Protein AF-A0A7S1QSG3-F1 (afdb_monomer_lite)

Sequence (191 aa):
RDFEYIRVAAPGEMEQRAACGDWLTLFRNAAPYIASFRGGAVVVHLPSFLLEESWRESFKGVMEDVAFCSLLGLRIVLVASVEVRLWRRLREAWGEPRAFRGGTARVGNRLPGMVIDERALEVAKQEAGLARVEVEGALSAGFEKRSMSGSGGRAASAGIFSLRGAVSVVSSTNFFTAAPLGVREGVDYGY

pLDDT: mean 70.31, std 20.18, range [31.81, 92.12]

Structure (mmCIF, N/CA/C/O backbone):
data_AF-A0A7S1QSG3-F1
#
_entry.id   AF-A0A7S1QSG3-F1
#
loop_
_atom_site.group_PDB
_atom_site.id
_atom_site.type_symbol
_atom_site.label_atom_id
_atom_site.label_alt_id
_atom_site.label_comp_id
_atom_site.label_asym_id
_atom_site.label_entity_id
_atom_site.label_seq_id
_atom_site.pdbx_PDB_ins_code
_atom_site.Cartn_x
_atom_site.Cartn_y
_atom_site.Cartn_z
_atom_site.occupancy
_atom_site.B_iso_or_equiv
_atom_site.auth_seq_id
_atom_site.auth_comp_id
_atom_site.auth_asym_id
_atom_site.auth_atom_id
_atom_site.pdbx_PDB_model_num
ATOM 1 N N . ARG A 1 1 ? 41.018 -15.677 19.183 1.00 41.81 1 ARG A N 1
ATOM 2 C CA . ARG A 1 1 ? 40.185 -15.872 17.965 1.00 41.81 1 ARG A CA 1
ATOM 3 C C . ARG A 1 1 ? 39.825 -14.468 17.555 1.00 41.81 1 ARG A C 1
ATOM 5 O O . ARG A 1 1 ? 38.917 -13.884 18.132 1.00 41.81 1 ARG A O 1
ATOM 12 N N . ASP A 1 2 ? 40.699 -13.912 16.736 1.00 31.81 2 ASP A N 1
ATOM 13 C CA . ASP A 1 2 ? 41.017 -12.495 16.758 1.00 31.81 2 ASP A CA 1
ATOM 14 C C . ASP A 1 2 ? 40.210 -11.766 15.692 1.00 31.81 2 ASP A C 1
ATOM 16 O O . ASP A 1 2 ? 39.989 -12.279 14.598 1.00 31.81 2 ASP A O 1
ATOM 20 N N . PHE A 1 3 ? 39.717 -10.593 16.072 1.00 40.50 3 PHE A N 1
ATOM 21 C CA . PHE A 1 3 ? 38.941 -9.704 15.227 1.00 40.50 3 PHE A CA 1
ATOM 22 C C . PHE A 1 3 ? 39.836 -9.167 14.108 1.00 40.50 3 PHE A C 1
ATOM 24 O O . PHE A 1 3 ? 40.767 -8.399 14.355 1.00 40.50 3 PHE A O 1
ATOM 31 N N . GLU A 1 4 ? 39.556 -9.585 12.878 1.00 36.91 4 GLU A N 1
ATOM 32 C CA . GLU A 1 4 ? 40.236 -9.089 11.690 1.00 36.91 4 GLU A CA 1
ATOM 33 C C . GLU A 1 4 ? 39.686 -7.692 11.365 1.00 36.91 4 GLU A C 1
ATOM 35 O O . GLU A 1 4 ? 38.541 -7.517 10.947 1.00 36.91 4 GLU A O 1
ATOM 40 N N . TYR A 1 5 ? 40.487 -6.672 11.668 1.00 39.72 5 TYR A N 1
ATOM 41 C CA . TYR A 1 5 ? 40.184 -5.274 11.381 1.00 39.72 5 TYR A CA 1
ATOM 42 C C . TYR A 1 5 ? 39.987 -5.069 9.873 1.00 39.72 5 TYR A C 1
ATOM 44 O O . TYR A 1 5 ? 40.890 -5.351 9.084 1.00 39.72 5 TYR A O 1
ATOM 52 N N . ILE A 1 6 ? 38.854 -4.479 9.481 1.00 47.25 6 ILE A N 1
ATOM 53 C CA . ILE A 1 6 ? 38.685 -3.890 8.149 1.00 47.25 6 ILE A CA 1
ATOM 54 C C . ILE A 1 6 ? 39.710 -2.759 8.036 1.00 47.25 6 ILE A C 1
ATOM 56 O O . ILE A 1 6 ? 39.566 -1.705 8.660 1.00 47.25 6 ILE A O 1
ATOM 60 N N . ARG A 1 7 ? 40.779 -2.983 7.267 1.00 37.75 7 ARG A N 1
ATOM 61 C CA . ARG A 1 7 ? 41.720 -1.921 6.919 1.00 37.75 7 ARG A CA 1
ATOM 62 C C . ARG A 1 7 ? 41.024 -0.969 5.958 1.00 37.75 7 ARG A C 1
ATOM 64 O O . ARG A 1 7 ? 40.750 -1.321 4.817 1.00 37.75 7 ARG A O 1
ATOM 71 N N . VAL A 1 8 ? 40.753 0.246 6.421 1.00 44.66 8 VAL A N 1
ATOM 72 C CA . VAL A 1 8 ? 40.407 1.354 5.531 1.00 44.66 8 VAL A CA 1
ATOM 73 C C . VAL A 1 8 ? 41.687 1.746 4.794 1.00 44.66 8 VAL A C 1
ATOM 75 O O . VAL A 1 8 ? 42.656 2.173 5.423 1.00 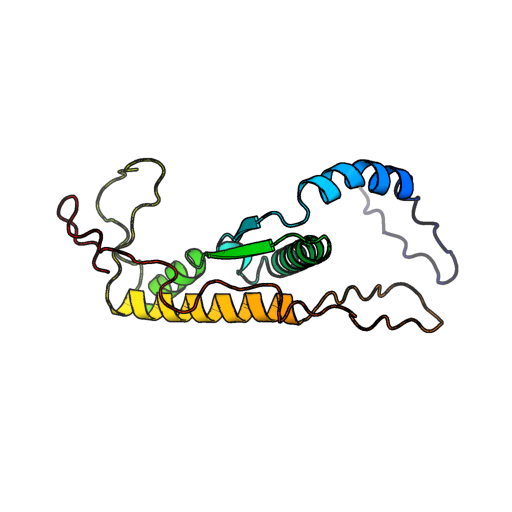44.66 8 VAL A O 1
ATOM 78 N N . ALA A 1 9 ? 41.708 1.522 3.480 1.00 41.88 9 ALA A N 1
ATOM 79 C CA . ALA A 1 9 ? 42.838 1.838 2.616 1.00 41.88 9 ALA A CA 1
ATOM 80 C C . ALA A 1 9 ? 43.179 3.338 2.659 1.00 41.88 9 ALA A C 1
ATOM 82 O O . ALA A 1 9 ? 42.302 4.197 2.799 1.00 41.88 9 ALA A O 1
ATOM 83 N N . ALA A 1 10 ? 44.472 3.649 2.545 1.00 40.91 10 ALA A N 1
ATOM 84 C CA . ALA A 1 10 ? 44.965 5.018 2.475 1.00 40.91 10 ALA A CA 1
ATOM 85 C C . ALA A 1 10 ? 44.408 5.738 1.226 1.00 40.91 10 ALA A C 1
ATOM 87 O O . ALA A 1 10 ? 44.195 5.106 0.186 1.00 40.91 10 ALA A O 1
ATOM 88 N N . PRO A 1 11 ? 44.175 7.063 1.292 1.00 38.94 11 PRO A N 1
ATOM 89 C CA . PRO A 1 11 ? 43.591 7.816 0.189 1.00 38.94 11 PRO A CA 1
ATOM 90 C C . PRO A 1 11 ? 44.586 7.880 -0.979 1.00 38.94 11 PRO A C 1
ATOM 92 O O . PRO A 1 11 ? 45.529 8.666 -0.965 1.00 38.94 11 PRO A O 1
ATOM 95 N N . GLY A 1 12 ? 44.387 7.019 -1.978 1.00 47.78 12 GLY A N 1
ATOM 96 C CA . GLY A 1 12 ? 45.252 6.912 -3.157 1.00 47.78 12 GLY A CA 1
ATOM 97 C C . GLY A 1 12 ? 45.206 5.548 -3.848 1.00 47.78 12 GLY A C 1
ATOM 98 O O . GLY A 1 12 ? 45.483 5.468 -5.042 1.00 47.78 12 GLY A O 1
ATOM 99 N N . GLU A 1 13 ? 44.795 4.491 -3.148 1.00 41.62 13 GLU A N 1
ATOM 100 C CA . GLU A 1 13 ? 44.606 3.169 -3.750 1.00 41.62 13 GLU A CA 1
ATOM 101 C C . GLU A 1 13 ? 43.169 3.043 -4.272 1.00 41.62 13 GLU A C 1
ATOM 103 O O . GLU A 1 13 ? 42.220 2.825 -3.519 1.00 41.62 13 GLU A O 1
ATOM 108 N N . MET A 1 14 ? 42.988 3.233 -5.584 1.00 41.75 14 MET A N 1
ATOM 109 C CA . MET A 1 14 ? 41.735 2.886 -6.255 1.00 41.75 14 MET A CA 1
ATOM 110 C C . MET A 1 14 ? 41.622 1.366 -6.336 1.00 41.75 14 MET A C 1
ATOM 112 O O . MET A 1 14 ? 42.038 0.748 -7.314 1.00 41.75 14 MET A O 1
ATOM 116 N N . GLU A 1 15 ? 41.048 0.768 -5.297 1.00 40.81 15 GLU A N 1
ATOM 117 C CA . GLU A 1 15 ? 40.561 -0.602 -5.348 1.00 40.81 15 GLU A CA 1
ATOM 118 C C . GLU A 1 15 ? 39.502 -0.675 -6.457 1.00 40.81 15 GLU A C 1
ATOM 120 O O . GLU A 1 15 ? 38.388 -0.153 -6.336 1.00 40.81 15 GLU A O 1
ATOM 125 N N . GLN A 1 16 ? 39.891 -1.250 -7.597 1.00 44.72 16 GLN A N 1
ATOM 126 C CA . GLN A 1 16 ? 38.979 -1.592 -8.678 1.00 44.72 16 GLN A CA 1
ATOM 127 C C . GLN A 1 16 ? 37.928 -2.533 -8.095 1.00 44.72 16 GLN A C 1
ATOM 129 O O . GLN A 1 16 ? 38.158 -3.733 -7.960 1.00 44.72 16 GLN A O 1
ATOM 134 N N . ARG A 1 17 ? 36.770 -1.977 -7.723 1.00 47.41 17 ARG A N 1
ATOM 135 C CA . ARG A 1 17 ? 35.585 -2.761 -7.375 1.00 47.41 17 ARG A CA 1
ATOM 136 C C . ARG A 1 17 ? 35.373 -3.758 -8.508 1.00 47.41 17 ARG A C 1
ATOM 138 O O . ARG A 1 17 ? 35.198 -3.335 -9.652 1.00 47.41 17 ARG A O 1
ATOM 145 N N . ALA A 1 18 ? 35.455 -5.051 -8.189 1.00 46.19 18 ALA A N 1
ATOM 146 C CA . ALA A 1 18 ? 35.292 -6.131 -9.151 1.00 46.19 18 ALA A CA 1
ATOM 147 C C . ALA A 1 18 ? 34.078 -5.838 -10.039 1.00 46.19 18 ALA A C 1
ATOM 149 O O . ALA A 1 18 ? 32.994 -5.534 -9.532 1.00 46.19 18 ALA A O 1
ATOM 150 N N . ALA A 1 19 ? 34.292 -5.854 -11.355 1.00 51.09 19 ALA A N 1
ATO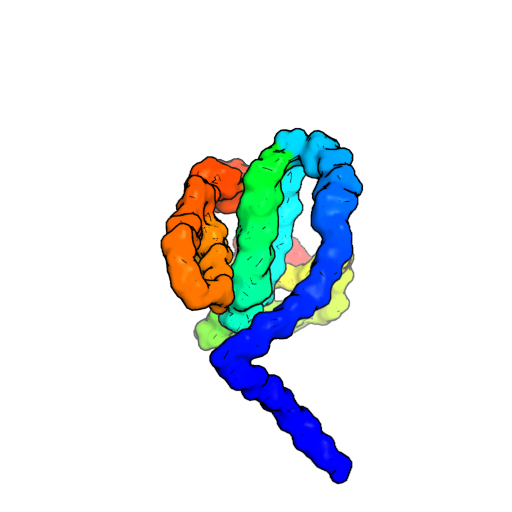M 151 C CA . ALA A 1 19 ? 33.257 -5.543 -12.320 1.00 51.09 19 ALA A CA 1
ATOM 152 C C . ALA A 1 19 ? 32.043 -6.439 -12.049 1.00 51.09 19 ALA A C 1
ATOM 154 O O . ALA A 1 19 ? 32.117 -7.663 -12.166 1.00 51.09 19 ALA A O 1
ATOM 155 N N . CYS A 1 20 ? 30.923 -5.813 -11.681 1.00 52.25 20 CYS A N 1
ATOM 156 C CA . CYS A 1 20 ? 29.603 -6.390 -11.893 1.00 52.25 20 CYS A CA 1
ATOM 157 C C . CYS A 1 20 ? 29.614 -6.959 -13.322 1.00 52.25 20 CYS A C 1
ATOM 159 O O . CYS A 1 20 ? 30.042 -6.242 -14.230 1.00 52.25 20 CYS A O 1
ATOM 161 N N . GLY A 1 21 ? 29.284 -8.245 -13.506 1.00 64.06 21 GLY A N 1
ATOM 162 C CA . GLY A 1 21 ? 29.388 -8.920 -14.808 1.00 64.06 21 GLY A CA 1
ATOM 163 C C . GLY A 1 21 ? 28.761 -8.102 -15.946 1.00 64.06 21 GLY A C 1
ATOM 164 O O . GLY A 1 21 ? 27.946 -7.226 -15.681 1.00 64.06 21 GLY A O 1
ATOM 165 N N . ASP A 1 22 ? 29.149 -8.368 -17.198 1.00 84.19 22 ASP A N 1
ATOM 166 C CA . ASP A 1 22 ? 28.843 -7.521 -18.365 1.00 84.19 22 ASP A CA 1
ATOM 167 C C . ASP A 1 22 ? 27.411 -6.934 -18.361 1.00 84.19 22 ASP A C 1
ATOM 169 O O . ASP A 1 22 ? 26.433 -7.592 -18.732 1.00 84.19 22 ASP A O 1
ATOM 173 N N . TRP A 1 23 ? 27.291 -5.673 -17.925 1.00 82.88 23 TRP A N 1
ATOM 174 C CA . TRP A 1 23 ? 26.014 -4.968 -17.775 1.00 82.88 23 TRP A CA 1
ATOM 175 C C . TRP A 1 23 ? 25.259 -4.887 -19.105 1.00 82.88 23 TRP A C 1
ATOM 177 O O . TRP A 1 23 ? 24.029 -4.921 -19.116 1.00 82.88 23 TRP A O 1
ATOM 187 N N . LEU A 1 24 ? 25.982 -4.849 -20.232 1.00 86.00 24 LEU A N 1
ATOM 188 C CA . LEU A 1 24 ? 25.381 -4.874 -21.563 1.00 86.00 24 LEU A CA 1
ATOM 189 C C . LEU A 1 24 ? 24.634 -6.186 -21.794 1.00 86.00 24 LEU A C 1
ATOM 191 O O . LEU A 1 24 ? 23.503 -6.167 -22.275 1.00 86.00 24 LEU A O 1
ATOM 195 N N . THR A 1 25 ? 25.229 -7.317 -21.420 1.00 87.31 25 THR A N 1
ATOM 196 C CA . THR A 1 25 ? 24.572 -8.625 -21.496 1.00 87.31 25 THR A CA 1
ATOM 197 C C . THR A 1 25 ? 23.339 -8.675 -20.589 1.00 87.31 25 THR A C 1
ATOM 199 O O . THR A 1 25 ? 22.270 -9.083 -21.044 1.00 87.31 25 THR A O 1
ATOM 202 N N . LEU A 1 26 ? 23.428 -8.186 -19.347 1.00 86.38 26 LEU A N 1
ATOM 203 C CA . LEU A 1 26 ? 22.278 -8.124 -18.432 1.00 86.38 26 LEU A CA 1
ATOM 204 C C . LEU A 1 26 ? 21.143 -7.255 -18.996 1.00 86.38 26 LEU A C 1
ATOM 206 O O . LEU A 1 26 ? 19.985 -7.674 -19.005 1.00 86.38 26 LEU A O 1
ATOM 210 N N . PHE A 1 27 ? 21.469 -6.073 -19.521 1.00 86.19 27 PHE A N 1
ATOM 211 C CA . PHE A 1 27 ? 20.490 -5.156 -20.099 1.00 86.19 27 PHE A CA 1
ATOM 212 C C . PHE A 1 27 ? 19.830 -5.736 -21.358 1.00 86.19 27 PHE A C 1
ATOM 214 O O . PHE A 1 27 ? 18.610 -5.670 -21.505 1.00 86.19 27 PHE A O 1
ATOM 221 N N . ARG A 1 28 ? 20.608 -6.374 -22.244 1.00 88.94 28 ARG A N 1
ATOM 222 C CA . ARG A 1 28 ? 20.081 -7.056 -23.440 1.00 88.94 28 ARG A CA 1
ATOM 223 C C . ARG A 1 28 ? 19.158 -8.216 -23.076 1.00 88.94 28 ARG A C 1
ATOM 225 O O . ARG A 1 28 ? 18.129 -8.382 -23.725 1.00 88.94 28 ARG A O 1
ATOM 232 N N . ASN A 1 29 ? 19.480 -8.966 -22.024 1.00 90.31 29 ASN A N 1
ATOM 233 C CA . ASN A 1 29 ? 18.635 -10.055 -21.531 1.00 90.31 29 ASN A CA 1
ATOM 234 C C . ASN A 1 29 ? 17.329 -9.546 -20.893 1.00 90.31 29 ASN A C 1
ATOM 236 O O . ASN A 1 29 ? 16.307 -10.225 -20.969 1.00 90.31 29 ASN A O 1
ATOM 240 N N . ALA A 1 30 ? 17.335 -8.346 -20.301 1.00 88.00 30 ALA A N 1
ATOM 241 C CA . ALA A 1 30 ? 16.146 -7.711 -19.728 1.00 88.00 30 ALA A CA 1
ATOM 242 C C . ALA A 1 30 ? 15.263 -6.996 -20.772 1.00 88.00 30 ALA A C 1
ATOM 244 O O . ALA A 1 30 ? 14.055 -6.862 -20.569 1.00 88.00 30 ALA A O 1
ATOM 245 N N . ALA A 1 31 ? 15.833 -6.567 -21.903 1.00 89.00 31 ALA A N 1
ATOM 246 C CA . ALA A 1 31 ? 15.130 -5.865 -22.979 1.00 89.00 31 ALA A CA 1
ATOM 247 C C . ALA A 1 31 ? 13.804 -6.513 -23.444 1.00 89.00 31 ALA A C 1
ATOM 249 O O . ALA A 1 31 ? 12.822 -5.774 -23.560 1.00 89.00 31 ALA A O 1
ATOM 250 N N . PRO A 1 32 ? 13.702 -7.842 -23.682 1.00 91.12 32 PRO A N 1
ATOM 251 C CA . PRO A 1 32 ? 12.432 -8.455 -24.081 1.00 91.12 32 PRO A CA 1
ATOM 252 C C . PRO A 1 32 ? 11.337 -8.303 -23.017 1.00 91.12 32 PRO A C 1
ATOM 254 O O . PRO A 1 32 ? 10.186 -8.053 -23.369 1.00 91.12 32 PRO A O 1
ATOM 257 N N . TYR A 1 33 ? 11.689 -8.372 -21.729 1.00 87.94 33 TYR A N 1
ATOM 258 C CA . TYR A 1 33 ? 10.741 -8.172 -20.629 1.00 87.94 33 TYR A CA 1
ATOM 259 C C . TYR A 1 33 ? 10.287 -6.712 -20.523 1.00 87.94 33 TYR A C 1
ATOM 261 O O . TYR A 1 33 ? 9.106 -6.433 -20.335 1.00 87.94 33 TYR A O 1
ATOM 269 N N . ILE A 1 34 ? 11.202 -5.756 -20.698 1.00 86.31 34 ILE A N 1
ATOM 270 C CA . ILE A 1 34 ? 10.847 -4.328 -20.717 1.00 86.31 34 ILE A CA 1
ATOM 271 C C . ILE A 1 34 ? 9.876 -4.047 -21.870 1.00 86.31 34 ILE A C 1
ATOM 273 O O . ILE A 1 34 ? 8.869 -3.363 -21.687 1.00 86.31 34 ILE A O 1
ATOM 277 N N . ALA A 1 35 ? 10.148 -4.606 -23.051 1.00 87.50 35 ALA A N 1
ATOM 278 C CA . ALA A 1 35 ? 9.295 -4.441 -24.220 1.00 87.50 35 ALA A CA 1
ATOM 279 C C . ALA A 1 35 ? 7.907 -5.077 -24.031 1.00 87.50 35 ALA A C 1
ATOM 281 O O . ALA A 1 35 ? 6.917 -4.468 -24.432 1.00 87.50 35 ALA A O 1
ATOM 282 N N . SER A 1 36 ? 7.813 -6.255 -23.400 1.00 89.19 36 SER A N 1
ATOM 283 C CA . SER A 1 36 ? 6.539 -6.968 -23.230 1.00 89.19 36 SER A CA 1
ATOM 284 C C . SER A 1 36 ? 5.573 -6.283 -22.267 1.00 89.19 36 SER A C 1
ATOM 286 O O . SER A 1 36 ? 4.362 -6.398 -22.435 1.00 89.19 36 SER A O 1
ATOM 288 N N . PHE A 1 37 ? 6.090 -5.588 -21.252 1.00 83.75 37 PHE A N 1
ATOM 289 C CA . PHE A 1 37 ? 5.260 -4.940 -20.235 1.00 83.75 37 PHE A CA 1
ATOM 290 C C . PHE A 1 37 ? 5.097 -3.428 -20.435 1.00 83.75 37 PHE A C 1
ATOM 292 O O . PHE A 1 37 ? 4.342 -2.789 -19.700 1.00 83.75 37 PHE A O 1
ATOM 299 N N . ARG A 1 38 ? 5.751 -2.832 -21.437 1.00 87.12 38 ARG A N 1
ATOM 300 C CA . ARG A 1 38 ? 5.600 -1.407 -21.745 1.00 87.12 38 ARG A CA 1
ATOM 301 C C . ARG A 1 38 ? 4.141 -1.073 -22.077 1.00 87.12 38 ARG A C 1
ATOM 303 O O . ARG A 1 38 ? 3.517 -1.712 -22.914 1.00 87.12 38 ARG A O 1
ATOM 310 N N . GLY A 1 39 ? 3.596 -0.054 -21.417 1.00 84.88 39 GLY A N 1
ATOM 311 C CA . GLY A 1 39 ? 2.186 0.337 -21.516 1.00 84.88 39 GLY A CA 1
ATOM 312 C C . GLY A 1 39 ? 1.225 -0.541 -20.705 1.00 84.88 39 GLY A C 1
ATOM 313 O O . GLY A 1 39 ? 0.051 -0.185 -20.578 1.00 84.88 39 GLY A O 1
ATOM 314 N N . GLY A 1 40 ? 1.708 -1.644 -20.123 1.00 87.94 40 GLY A N 1
ATOM 315 C CA . GLY A 1 40 ? 0.943 -2.524 -19.248 1.00 87.94 40 GLY A CA 1
ATOM 316 C C . GLY A 1 40 ? 0.589 -1.856 -17.920 1.00 87.94 40 GLY A C 1
ATOM 317 O O . GLY A 1 40 ? 1.332 -1.011 -17.413 1.00 87.94 40 GLY A O 1
ATOM 318 N N . ALA A 1 41 ? -0.561 -2.236 -17.360 1.00 87.75 41 ALA A N 1
ATOM 319 C CA . ALA A 1 41 ? -1.000 -1.791 -16.043 1.00 87.75 41 ALA A CA 1
ATOM 320 C C . ALA A 1 41 ? -0.609 -2.813 -14.969 1.00 87.75 41 ALA A C 1
ATOM 322 O O . ALA A 1 41 ? -0.908 -3.998 -15.108 1.00 87.75 41 ALA A O 1
ATOM 323 N N . VAL A 1 42 ? 0.033 -2.353 -13.895 1.00 88.50 42 VAL A N 1
ATOM 324 C CA . VAL A 1 42 ? 0.457 -3.188 -12.765 1.00 88.50 42 VAL A CA 1
ATOM 325 C C . VAL A 1 42 ? -0.102 -2.608 -11.474 1.00 88.50 42 VAL A C 1
ATOM 327 O O . VAL A 1 42 ? 0.058 -1.420 -11.196 1.00 88.50 42 VAL A O 1
ATOM 330 N N . VAL A 1 43 ? -0.747 -3.458 -10.679 1.00 89.69 43 VAL A N 1
ATOM 331 C CA . VAL A 1 43 ? -1.222 -3.112 -9.337 1.00 89.69 43 VAL A CA 1
ATOM 332 C C . VAL A 1 43 ? -0.210 -3.630 -8.325 1.00 89.69 43 VAL A C 1
ATOM 334 O O . VAL A 1 43 ? 0.064 -4.828 -8.279 1.00 89.69 43 VAL A O 1
ATOM 337 N N . VAL A 1 44 ? 0.346 -2.732 -7.517 1.00 89.62 44 VAL A N 1
ATOM 338 C CA . VAL A 1 44 ? 1.338 -3.055 -6.489 1.00 89.62 44 VAL A CA 1
ATOM 339 C C . VAL A 1 44 ? 0.731 -2.786 -5.121 1.00 89.62 44 VAL A C 1
ATOM 341 O O . VAL A 1 44 ? 0.376 -1.654 -4.792 1.00 89.62 44 VAL A O 1
ATOM 344 N N . HIS A 1 45 ? 0.620 -3.839 -4.316 1.00 90.44 45 HIS A N 1
ATOM 345 C CA . HIS A 1 45 ? 0.192 -3.736 -2.929 1.00 90.44 45 HIS A CA 1
ATOM 346 C C . HIS A 1 45 ? 1.402 -3.492 -2.022 1.00 90.44 45 HIS A C 1
ATOM 348 O O . HIS A 1 45 ? 2.314 -4.317 -1.962 1.00 90.44 45 HIS A O 1
ATOM 354 N N . LEU A 1 46 ? 1.389 -2.372 -1.302 1.00 90.62 46 LEU A N 1
ATOM 355 C CA . LEU A 1 46 ? 2.377 -2.037 -0.287 1.00 90.62 46 LEU A CA 1
ATOM 356 C C . LEU A 1 46 ? 1.870 -2.538 1.068 1.00 90.62 46 LEU A C 1
ATOM 358 O O . LEU A 1 46 ? 0.877 -2.012 1.585 1.00 90.62 46 LEU A O 1
ATOM 362 N N . PRO A 1 47 ? 2.515 -3.555 1.658 1.00 90.50 47 PRO A N 1
ATOM 363 C CA . PRO A 1 47 ? 2.121 -4.033 2.968 1.00 90.50 47 PRO A CA 1
ATOM 364 C C . PRO A 1 47 ? 2.373 -2.969 4.041 1.00 90.50 47 PRO A C 1
ATOM 366 O O . PRO A 1 47 ? 3.346 -2.218 3.985 1.00 90.50 47 PRO A O 1
ATOM 369 N N . SER A 1 48 ? 1.514 -2.938 5.060 1.00 87.75 48 SER A N 1
ATOM 370 C CA . SER A 1 48 ? 1.497 -1.852 6.047 1.00 87.75 48 SER A CA 1
ATOM 371 C C . SER A 1 48 ? 2.759 -1.733 6.891 1.00 87.75 48 SER A C 1
ATOM 373 O O . SER A 1 48 ? 3.071 -0.646 7.362 1.00 87.75 48 SER A O 1
ATOM 375 N N . PHE A 1 49 ? 3.496 -2.829 7.085 1.00 91.31 49 PHE A N 1
ATOM 376 C CA . PHE A 1 49 ? 4.740 -2.802 7.855 1.00 91.31 49 PHE A CA 1
ATOM 377 C C . PHE A 1 49 ? 5.856 -2.019 7.154 1.00 91.31 49 PHE A C 1
ATOM 379 O O . PHE A 1 49 ? 6.742 -1.524 7.839 1.00 91.31 49 PHE A O 1
ATOM 386 N N . LEU A 1 50 ? 5.822 -1.877 5.820 1.00 91.75 50 LEU A N 1
ATOM 387 C CA . LEU A 1 50 ? 6.828 -1.087 5.099 1.00 91.75 50 LEU A CA 1
ATOM 388 C C . LEU A 1 50 ? 6.756 0.393 5.460 1.00 91.75 50 LEU A C 1
ATOM 390 O O . LEU A 1 50 ? 7.753 1.091 5.342 1.00 91.75 50 LEU A O 1
ATOM 394 N N . LEU A 1 51 ? 5.594 0.867 5.905 1.00 90.19 51 LEU A N 1
ATOM 395 C CA . LEU A 1 51 ? 5.448 2.242 6.352 1.00 90.19 51 LEU A CA 1
ATOM 396 C C . LEU A 1 51 ? 6.069 2.449 7.742 1.00 90.19 51 LEU A C 1
ATOM 398 O O . LEU A 1 51 ? 6.278 3.580 8.145 1.00 90.19 51 LEU A O 1
ATOM 402 N N . GLU A 1 52 ? 6.378 1.414 8.520 1.00 92.06 52 GLU A N 1
ATOM 403 C CA . GLU A 1 52 ? 6.992 1.615 9.838 1.00 92.06 52 GLU A CA 1
ATOM 404 C C . GLU A 1 52 ? 8.411 2.201 9.723 1.00 92.06 52 GLU A C 1
ATOM 406 O O . GLU A 1 52 ? 9.156 1.894 8.794 1.00 92.06 52 GLU A O 1
ATOM 411 N N . GLU A 1 53 ? 8.815 3.016 10.704 1.00 89.19 53 GLU A N 1
ATOM 412 C CA . GLU A 1 53 ? 10.118 3.707 10.692 1.00 89.19 53 GLU A CA 1
ATOM 413 C C . GLU A 1 53 ? 11.297 2.723 10.585 1.00 89.19 53 GLU A C 1
ATOM 415 O O . GLU A 1 53 ? 12.300 3.007 9.934 1.00 89.19 53 GLU A O 1
ATOM 420 N N . SER A 1 54 ? 11.156 1.524 11.158 1.00 90.88 54 SER A N 1
ATOM 421 C CA . SER A 1 54 ? 12.159 0.456 11.074 1.00 90.88 54 SER A CA 1
ATOM 422 C C . SER A 1 54 ? 12.414 -0.045 9.648 1.00 90.88 54 SER A C 1
ATOM 424 O O . SER A 1 54 ? 13.488 -0.577 9.379 1.00 90.88 54 SER A O 1
ATOM 426 N N . TRP A 1 55 ? 11.461 0.143 8.734 1.00 90.88 55 TRP A N 1
ATOM 427 C CA . TRP A 1 55 ? 11.536 -0.280 7.334 1.00 90.88 55 TRP A CA 1
ATOM 428 C C . TRP A 1 55 ? 11.733 0.886 6.367 1.00 90.88 55 TRP A C 1
ATOM 430 O O . TRP A 1 55 ? 11.672 0.691 5.154 1.00 90.88 55 TRP A O 1
ATOM 440 N N . ARG A 1 56 ? 12.016 2.090 6.873 1.00 88.50 56 ARG A N 1
ATOM 441 C CA . ARG A 1 56 ? 12.101 3.317 6.074 1.00 88.50 56 ARG A CA 1
ATOM 442 C C . ARG A 1 56 ? 13.078 3.233 4.900 1.00 88.50 56 ARG A C 1
ATOM 444 O O . ARG A 1 56 ? 12.761 3.714 3.814 1.00 88.50 56 ARG A O 1
ATOM 451 N N . GLU A 1 57 ? 14.237 2.606 5.090 1.00 87.94 57 GLU A N 1
ATOM 452 C CA . GLU A 1 57 ? 15.219 2.445 4.009 1.00 87.94 57 GLU A CA 1
ATOM 453 C C . GLU A 1 57 ? 14.714 1.477 2.931 1.00 87.94 57 GLU A C 1
ATOM 455 O O . GLU A 1 57 ? 14.791 1.762 1.738 1.00 87.94 57 GLU A O 1
ATOM 460 N N . SER A 1 58 ? 14.113 0.357 3.343 1.00 90.44 58 SER A N 1
ATOM 461 C CA . SER A 1 58 ? 13.490 -0.592 2.418 1.00 90.44 58 SER A CA 1
ATOM 462 C C . SER A 1 58 ? 12.316 0.037 1.672 1.00 90.44 58 SER A C 1
ATOM 464 O O . SER A 1 58 ? 12.183 -0.158 0.469 1.00 90.44 58 SER A O 1
ATOM 466 N N . PHE A 1 59 ? 11.491 0.829 2.358 1.00 90.56 59 PHE A N 1
ATOM 467 C CA . PHE A 1 59 ? 10.400 1.580 1.748 1.00 90.56 59 PHE A CA 1
ATOM 468 C C . PHE A 1 59 ? 10.912 2.535 0.674 1.00 90.56 59 PHE A C 1
ATOM 470 O O . PHE A 1 59 ? 10.392 2.529 -0.440 1.00 90.56 59 PHE A O 1
ATOM 477 N N . LYS A 1 60 ? 11.971 3.294 0.970 1.00 88.12 60 LYS A N 1
ATOM 478 C CA . LYS A 1 60 ? 12.606 4.177 -0.010 1.00 88.12 60 LYS A CA 1
ATOM 479 C C . LYS A 1 60 ? 13.108 3.397 -1.229 1.00 88.12 60 LYS A C 1
ATOM 481 O O . LYS A 1 60 ? 12.792 3.790 -2.347 1.00 88.12 60 LYS A O 1
ATOM 486 N N . GLY A 1 61 ? 13.803 2.276 -1.026 1.00 88.44 61 GLY A N 1
ATOM 487 C CA . GLY A 1 61 ? 14.258 1.411 -2.121 1.00 88.44 61 GLY A CA 1
ATOM 488 C C . GLY A 1 61 ? 13.108 0.904 -2.998 1.00 88.44 61 GLY A C 1
ATOM 489 O O . GLY A 1 61 ? 13.166 1.011 -4.219 1.00 88.44 61 GLY A O 1
ATOM 490 N N . VAL A 1 62 ? 12.006 0.455 -2.388 1.00 90.44 62 VAL A N 1
ATOM 491 C CA . VAL A 1 62 ? 10.808 0.026 -3.131 1.00 90.44 62 VAL A CA 1
ATOM 492 C C . VAL A 1 62 ? 10.190 1.189 -3.914 1.00 90.44 62 VAL A C 1
ATOM 494 O O . VAL A 1 62 ? 9.762 0.997 -5.050 1.00 90.44 62 VAL A O 1
ATOM 497 N N . MET A 1 63 ? 10.146 2.400 -3.351 1.00 88.00 63 MET A N 1
ATOM 498 C CA . MET A 1 63 ? 9.641 3.578 -4.068 1.00 88.00 63 MET A CA 1
ATOM 499 C C . MET A 1 63 ? 10.548 3.967 -5.245 1.00 88.00 63 MET A C 1
ATOM 501 O O . MET A 1 63 ? 10.037 4.342 -6.300 1.00 88.00 63 MET A O 1
ATOM 505 N N . GLU A 1 64 ? 11.871 3.834 -5.104 1.00 84.81 64 GLU A N 1
ATOM 506 C CA . GLU A 1 64 ? 12.832 4.024 -6.199 1.00 84.81 64 GLU A CA 1
ATOM 507 C C . GLU A 1 64 ? 12.625 2.999 -7.324 1.00 84.81 64 GLU A C 1
ATOM 509 O O . GLU A 1 64 ? 12.611 3.370 -8.500 1.00 84.81 64 GLU A O 1
ATOM 514 N N . ASP A 1 65 ? 12.400 1.730 -6.985 1.00 87.38 65 ASP A N 1
ATOM 515 C CA . ASP A 1 65 ? 12.146 0.673 -7.967 1.00 87.38 65 ASP A CA 1
ATOM 516 C C . ASP A 1 65 ? 10.801 0.870 -8.677 1.00 87.38 65 ASP A C 1
ATOM 518 O O . ASP A 1 65 ? 10.715 0.767 -9.902 1.00 87.38 65 ASP A O 1
ATOM 522 N N . VAL A 1 66 ? 9.745 1.228 -7.938 1.00 88.06 66 VAL A N 1
ATOM 523 C CA . VAL A 1 66 ? 8.442 1.603 -8.514 1.00 88.06 66 VAL A CA 1
ATOM 524 C C . VAL A 1 66 ? 8.602 2.787 -9.465 1.00 88.06 66 VAL A C 1
ATOM 526 O O . VAL A 1 66 ? 8.030 2.795 -10.560 1.00 88.06 66 VAL A O 1
ATOM 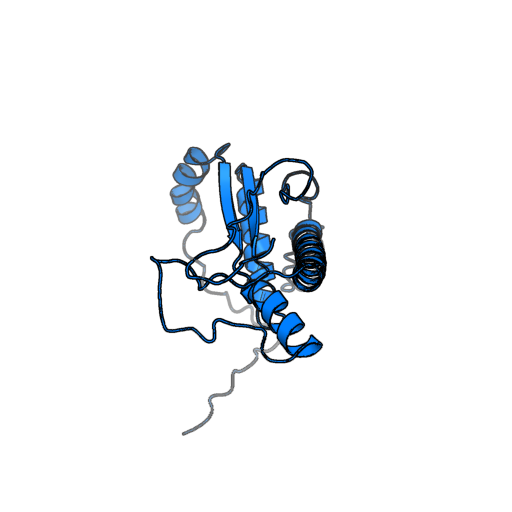529 N N . ALA A 1 67 ? 9.420 3.766 -9.085 1.00 83.50 67 ALA A N 1
ATOM 530 C CA . ALA A 1 67 ? 9.695 4.911 -9.927 1.00 83.50 67 ALA A CA 1
ATOM 531 C C . ALA A 1 67 ? 10.409 4.525 -11.229 1.00 83.50 67 ALA A C 1
ATOM 533 O O . ALA A 1 67 ? 10.028 4.968 -12.318 1.00 83.50 67 ALA A O 1
ATOM 534 N N 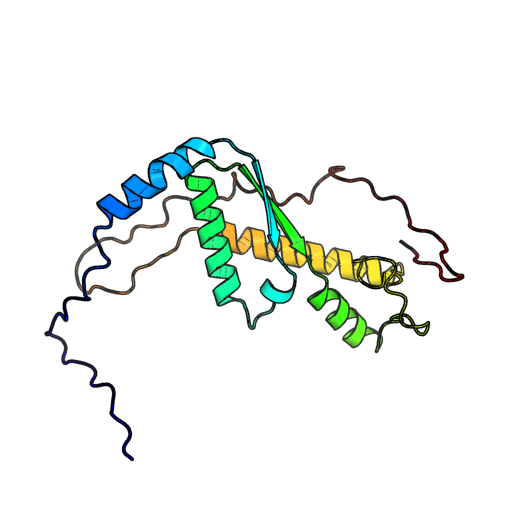. PHE A 1 68 ? 11.406 3.649 -11.126 1.00 84.12 68 PHE A N 1
ATOM 535 C CA . PHE A 1 68 ? 12.129 3.103 -12.267 1.00 84.12 68 PHE A CA 1
ATOM 536 C C . PHE A 1 68 ? 11.219 2.278 -13.190 1.00 84.12 68 PHE A C 1
ATOM 538 O O . PHE A 1 68 ? 11.261 2.428 -14.410 1.00 84.12 68 PHE A O 1
ATOM 545 N N . CYS A 1 69 ? 10.320 1.471 -12.633 1.00 85.69 69 CYS A N 1
ATOM 546 C CA . CYS A 1 69 ? 9.315 0.739 -13.399 1.00 85.69 69 CYS A CA 1
ATOM 547 C C . CYS A 1 69 ? 8.407 1.683 -14.209 1.00 85.69 69 CYS A C 1
ATOM 549 O O . CYS A 1 69 ? 8.142 1.430 -15.386 1.00 85.69 69 CYS A O 1
ATOM 551 N N . SER A 1 70 ? 7.974 2.804 -13.624 1.00 83.00 70 SER A N 1
ATOM 552 C CA . SER A 1 70 ? 7.180 3.804 -14.349 1.00 83.00 70 SER A CA 1
ATOM 553 C C . SER A 1 70 ? 7.977 4.465 -15.486 1.00 83.00 70 SER A C 1
ATOM 555 O O . SER A 1 70 ? 7.442 4.636 -16.582 1.00 83.00 70 SER A O 1
ATOM 557 N N . LEU A 1 71 ? 9.275 4.732 -15.282 1.00 82.06 71 LEU A N 1
ATOM 558 C CA . LEU A 1 71 ? 10.197 5.221 -16.323 1.00 82.06 71 LEU A CA 1
ATOM 559 C C . LEU A 1 71 ? 10.322 4.275 -17.523 1.00 82.06 71 LEU A C 1
ATOM 561 O O . LEU A 1 71 ? 10.416 4.727 -18.664 1.00 82.06 71 LEU A O 1
ATOM 565 N N . LEU A 1 72 ? 10.290 2.965 -17.280 1.00 86.25 72 LEU A N 1
ATOM 566 C CA . LEU A 1 72 ? 10.297 1.946 -18.334 1.00 86.25 72 LEU A CA 1
ATOM 567 C C . LEU A 1 72 ? 8.980 1.893 -19.132 1.00 86.25 72 LEU A C 1
ATOM 569 O O . LEU A 1 72 ? 8.893 1.204 -20.150 1.00 86.25 72 LEU A O 1
ATOM 573 N N . GLY A 1 73 ? 7.967 2.657 -18.714 1.00 84.31 73 GLY A N 1
ATOM 574 C CA . GLY A 1 73 ? 6.684 2.795 -19.392 1.00 84.31 73 GLY A CA 1
ATOM 575 C C . GLY A 1 73 ? 5.566 1.942 -18.798 1.00 84.31 73 GLY A C 1
ATOM 576 O O . GLY A 1 73 ? 4.561 1.730 -19.476 1.00 84.31 73 GLY A O 1
ATOM 577 N N . LEU A 1 74 ? 5.717 1.442 -17.568 1.00 87.69 74 LEU A N 1
ATOM 578 C CA . LEU A 1 74 ? 4.635 0.779 -16.837 1.00 87.69 74 LEU A CA 1
ATOM 579 C C . LEU A 1 74 ? 3.634 1.799 -16.284 1.00 87.69 74 LEU A C 1
ATOM 581 O O . LEU A 1 74 ? 4.008 2.851 -15.761 1.00 87.69 74 LEU A O 1
ATOM 585 N N . ARG A 1 75 ? 2.346 1.452 -16.333 1.00 87.25 75 ARG A N 1
ATOM 586 C CA . ARG A 1 75 ? 1.274 2.186 -15.653 1.00 87.25 75 ARG A CA 1
ATOM 587 C C . ARG A 1 75 ? 1.040 1.557 -14.285 1.00 87.25 75 ARG A C 1
ATOM 589 O O . ARG A 1 75 ? 0.464 0.476 -14.197 1.00 87.25 75 ARG A O 1
ATOM 596 N N . ILE A 1 76 ? 1.489 2.213 -13.223 1.00 86.56 76 ILE A N 1
ATOM 597 C CA . ILE A 1 76 ? 1.473 1.626 -11.879 1.00 86.56 76 ILE A CA 1
ATOM 598 C C . ILE A 1 76 ? 0.317 2.196 -11.060 1.00 86.56 76 ILE A C 1
ATOM 600 O O . ILE A 1 76 ? 0.123 3.408 -11.002 1.00 86.56 76 ILE A O 1
ATOM 604 N N . VAL A 1 77 ? -0.424 1.306 -10.402 1.00 87.44 77 VAL A N 1
ATOM 605 C CA . VAL A 1 77 ? -1.405 1.634 -9.365 1.00 87.44 77 VAL A CA 1
ATOM 606 C C . VAL A 1 77 ? -0.869 1.120 -8.035 1.00 87.44 77 VAL A C 1
ATOM 608 O O . VAL A 1 77 ? -0.671 -0.084 -7.874 1.00 87.44 77 VAL A O 1
ATOM 611 N N . LEU A 1 78 ? -0.630 2.024 -7.085 1.00 87.88 78 LEU A N 1
ATOM 612 C CA . LEU A 1 78 ? -0.166 1.667 -5.745 1.00 87.88 78 LEU A CA 1
ATOM 613 C C . LEU A 1 78 ? -1.343 1.579 -4.775 1.00 87.88 78 LEU A C 1
ATOM 615 O O . LEU A 1 78 ? -2.141 2.510 -4.676 1.00 87.88 78 LEU A O 1
ATOM 619 N N . VAL A 1 79 ? -1.410 0.478 -4.030 1.00 88.88 79 VAL A N 1
ATOM 620 C CA . VAL A 1 79 ? -2.382 0.257 -2.954 1.00 88.88 79 VAL A CA 1
ATOM 621 C C . VAL A 1 79 ? -1.617 0.135 -1.646 1.00 88.88 79 VAL A C 1
ATOM 623 O O . VAL A 1 79 ? -0.946 -0.868 -1.420 1.00 88.88 79 VAL A O 1
ATOM 626 N N . ALA A 1 80 ? -1.697 1.154 -0.793 1.00 88.88 80 ALA A N 1
ATOM 627 C CA . ALA A 1 80 ? -1.039 1.148 0.508 1.00 88.88 80 ALA A CA 1
ATOM 628 C C . ALA A 1 80 ? -1.973 0.624 1.599 1.00 88.88 80 ALA A C 1
ATOM 630 O O . ALA A 1 80 ? -3.080 1.132 1.778 1.00 88.88 80 ALA A O 1
ATOM 631 N N . SER A 1 81 ? -1.503 -0.369 2.348 1.00 87.75 81 SER A N 1
ATOM 632 C CA . SER A 1 81 ? -2.178 -0.848 3.552 1.00 87.75 81 SER A CA 1
ATOM 633 C C . SER A 1 81 ? -1.706 -0.080 4.783 1.00 87.75 81 SER A C 1
ATOM 635 O O . SER A 1 81 ? -0.527 0.233 4.907 1.00 87.75 81 SER A O 1
ATOM 637 N N . VAL A 1 82 ? -2.605 0.176 5.735 1.00 89.56 82 VAL A N 1
ATOM 638 C CA . VAL A 1 82 ? -2.303 0.918 6.983 1.00 89.56 82 VAL A CA 1
ATOM 639 C C . VAL A 1 82 ? -2.590 0.121 8.256 1.00 89.56 82 VAL A C 1
ATOM 641 O O . VAL A 1 82 ? -2.527 0.652 9.361 1.00 89.56 82 VAL A O 1
ATOM 644 N N . GLU A 1 83 ? -2.879 -1.170 8.104 1.00 86.31 83 GLU A N 1
ATOM 645 C CA . GLU A 1 83 ? -3.350 -2.056 9.168 1.00 86.31 83 GLU A CA 1
ATOM 646 C C . GLU A 1 83 ? -2.490 -1.993 10.445 1.00 86.31 83 GLU A C 1
ATOM 648 O O . GLU A 1 83 ? -3.015 -1.739 11.526 1.00 86.31 83 GLU A O 1
ATOM 653 N N . VAL A 1 84 ? -1.170 -2.179 10.338 1.00 88.31 84 VAL A N 1
ATOM 654 C CA . VAL A 1 84 ? -0.266 -2.210 11.509 1.00 88.31 84 VAL A CA 1
ATOM 655 C C . VAL A 1 84 ? -0.317 -0.906 12.317 1.00 88.31 84 VAL A C 1
ATOM 657 O O . VAL A 1 84 ? -0.426 -0.947 13.547 1.00 88.31 84 VAL A O 1
ATOM 660 N N . ARG A 1 85 ? -0.294 0.247 11.637 1.00 88.56 85 ARG A N 1
ATOM 661 C CA . ARG A 1 85 ? -0.367 1.570 12.274 1.00 88.56 85 ARG A CA 1
ATOM 662 C C . ARG A 1 85 ? -1.731 1.819 12.906 1.00 88.56 85 ARG A C 1
ATOM 664 O O . ARG A 1 85 ? -1.801 2.319 14.029 1.00 88.56 85 ARG A O 1
ATOM 671 N N . LEU A 1 86 ? -2.797 1.414 12.215 1.00 88.31 86 LEU A N 1
ATOM 672 C CA . LEU A 1 86 ? -4.161 1.496 12.719 1.00 88.31 86 LEU A CA 1
ATOM 673 C C . LEU A 1 86 ? -4.295 0.710 14.027 1.00 88.31 86 LEU A C 1
ATOM 675 O O . LEU A 1 86 ? -4.639 1.300 15.046 1.00 88.31 86 LEU A O 1
ATOM 679 N N . TRP A 1 87 ? -3.925 -0.575 14.050 1.00 85.06 87 TRP A N 1
ATOM 680 C CA . TRP A 1 87 ? -3.984 -1.397 15.266 1.00 85.06 87 TRP A CA 1
ATOM 681 C C . TRP A 1 87 ? -3.195 -0.801 16.427 1.00 85.06 87 TRP A C 1
ATOM 683 O O . TRP A 1 87 ? -3.650 -0.839 17.569 1.00 85.06 87 TRP A O 1
ATOM 693 N N . ARG A 1 88 ? -2.010 -0.251 16.151 1.00 87.69 88 ARG A N 1
ATOM 694 C CA . ARG A 1 88 ? -1.195 0.419 17.165 1.00 87.69 88 ARG A CA 1
ATOM 695 C C . ARG A 1 88 ? -1.916 1.634 17.752 1.00 87.69 88 ARG A C 1
ATOM 697 O O . ARG A 1 88 ? -2.043 1.700 18.970 1.00 87.69 88 ARG A O 1
ATOM 704 N N . ARG A 1 89 ? -2.460 2.525 16.920 1.00 87.62 89 ARG A N 1
ATOM 705 C CA . ARG A 1 89 ? -3.203 3.703 17.398 1.00 87.62 89 ARG A CA 1
ATOM 706 C C . ARG A 1 89 ? -4.480 3.342 18.144 1.00 87.62 89 ARG A C 1
ATOM 708 O O . ARG A 1 89 ? -4.760 3.944 19.175 1.00 87.62 89 ARG A O 1
ATOM 715 N N . LEU A 1 90 ? -5.228 2.348 17.664 1.00 84.94 90 LEU A N 1
ATOM 716 C CA . LEU A 1 90 ? -6.418 1.867 18.368 1.00 84.94 90 LEU A CA 1
ATOM 717 C C . LEU A 1 90 ? -6.045 1.323 19.758 1.00 84.94 90 LEU A C 1
ATOM 719 O O . LEU A 1 90 ? -6.720 1.643 20.735 1.00 84.94 90 LEU A O 1
ATOM 723 N N . ARG A 1 91 ? -4.941 0.561 19.850 1.00 84.88 91 ARG A N 1
ATOM 724 C CA . ARG A 1 91 ? -4.406 0.046 21.120 1.00 84.88 91 ARG A CA 1
ATOM 725 C C . ARG A 1 91 ? -3.986 1.142 22.087 1.00 84.88 91 ARG A C 1
ATOM 727 O O . ARG A 1 91 ? -4.299 1.069 23.270 1.00 84.88 91 ARG A O 1
ATOM 734 N N . GLU A 1 92 ? -3.266 2.139 21.589 1.00 84.88 92 GLU A N 1
ATOM 735 C CA . GLU A 1 92 ? -2.766 3.255 22.395 1.00 84.88 92 GLU A CA 1
ATOM 736 C C . GLU A 1 92 ? -3.903 4.147 22.905 1.00 84.88 92 GLU A C 1
ATOM 738 O O . GLU A 1 92 ? -3.889 4.563 24.060 1.00 84.88 92 GLU A O 1
ATOM 743 N N . ALA A 1 93 ? -4.901 4.421 22.063 1.00 80.69 93 ALA A N 1
ATOM 744 C CA . ALA A 1 93 ? -6.000 5.309 22.415 1.00 80.69 93 ALA A CA 1
ATOM 745 C C . ALA A 1 93 ? -7.032 4.652 23.347 1.00 80.69 93 ALA A C 1
ATOM 747 O O . ALA A 1 93 ? -7.620 5.345 24.181 1.00 80.69 93 ALA A O 1
ATOM 748 N N . TRP A 1 94 ? -7.270 3.339 23.218 1.00 74.19 94 TRP A N 1
ATOM 749 C CA . TRP A 1 94 ? -8.428 2.686 23.850 1.00 74.19 94 TRP A CA 1
ATOM 750 C C . TRP A 1 94 ? -8.146 1.323 24.503 1.00 74.19 94 TRP A C 1
ATOM 752 O O . TRP A 1 94 ? -9.084 0.658 24.945 1.00 74.19 94 TRP A O 1
ATOM 762 N N . GLY A 1 95 ? -6.878 0.919 24.625 1.00 69.88 95 GLY A N 1
ATOM 763 C CA . GLY A 1 95 ? -6.493 -0.423 25.075 1.00 69.88 95 GLY A CA 1
ATOM 764 C C . GLY A 1 95 ? -6.667 -1.459 23.965 1.00 69.88 95 GLY A C 1
ATOM 765 O O . GLY A 1 95 ? -6.939 -1.093 22.827 1.00 69.88 95 GLY A O 1
ATOM 766 N N . GLU A 1 96 ? -6.503 -2.754 24.267 1.00 61.94 96 GLU A N 1
ATOM 767 C CA . GLU A 1 96 ? -6.733 -3.818 23.276 1.00 61.94 96 GLU A CA 1
ATOM 768 C C . GLU A 1 96 ? -8.074 -3.566 22.561 1.00 61.94 96 GLU A C 1
ATOM 770 O O . GLU A 1 96 ? -9.117 -3.586 23.231 1.00 61.94 96 GLU A O 1
ATOM 775 N N . PRO A 1 97 ? -8.074 -3.283 21.237 1.00 57.84 97 PRO A N 1
ATOM 776 C CA . PRO A 1 97 ? -9.310 -3.125 20.492 1.00 57.84 97 PRO A CA 1
ATOM 777 C C . PRO A 1 97 ? -10.167 -4.360 20.743 1.00 57.84 97 PRO A C 1
ATOM 779 O O . PRO A 1 97 ? -9.654 -5.406 21.148 1.00 57.84 97 PRO A O 1
ATOM 782 N N . ARG A 1 98 ? -11.480 -4.282 20.503 1.00 55.41 98 ARG A N 1
ATOM 783 C CA . ARG A 1 98 ? -12.326 -5.484 20.496 1.00 55.41 98 ARG A CA 1
ATOM 784 C C . ARG A 1 98 ? -11.948 -6.375 19.299 1.00 55.41 98 ARG A C 1
ATOM 786 O O . ARG A 1 98 ? -12.746 -6.617 18.405 1.00 55.41 98 ARG A O 1
ATOM 793 N N . ALA A 1 99 ? -10.713 -6.866 19.280 1.00 52.47 99 ALA A N 1
ATOM 794 C CA . ALA A 1 99 ? -10.303 -8.073 18.626 1.00 52.47 99 ALA A CA 1
ATOM 795 C C . ALA A 1 99 ? -11.174 -9.158 19.240 1.00 52.47 99 ALA A C 1
ATOM 797 O O . ALA A 1 99 ? -11.109 -9.433 20.438 1.00 52.47 99 ALA A O 1
ATOM 798 N N . PHE A 1 100 ? -12.080 -9.659 18.415 1.00 47.56 100 PHE A N 1
ATOM 799 C CA . PHE A 1 100 ? -12.732 -10.947 18.524 1.00 47.56 100 PHE A CA 1
ATOM 800 C C . PHE A 1 100 ? -12.395 -11.738 19.809 1.00 47.56 100 PHE A C 1
ATOM 802 O O . PHE A 1 100 ? -11.531 -12.614 19.822 1.00 47.56 100 PHE A O 1
ATOM 809 N N . ARG A 1 101 ? -13.117 -11.464 20.907 1.00 41.06 101 ARG A N 1
ATOM 810 C CA . ARG A 1 101 ? -13.254 -12.405 22.034 1.00 41.06 101 ARG A CA 1
ATOM 811 C C . ARG A 1 101 ? -14.279 -13.460 21.619 1.00 41.06 101 ARG A C 1
ATOM 813 O O . ARG A 1 101 ? -15.394 -13.467 22.124 1.00 41.06 101 ARG A O 1
ATOM 820 N N . GLY A 1 102 ? -13.950 -14.273 20.620 1.00 35.03 102 GLY A N 1
ATOM 821 C CA . GLY A 1 102 ? -14.971 -15.094 19.968 1.00 35.03 102 GLY A CA 1
ATOM 822 C C . GLY A 1 102 ? -14.479 -16.256 19.125 1.00 35.03 102 GLY A C 1
ATOM 823 O O . GLY A 1 102 ? -15.239 -16.728 18.302 1.00 35.03 102 GLY A O 1
ATOM 824 N N . GLY A 1 103 ? -13.256 -16.745 19.349 1.00 36.72 103 GLY A N 1
ATOM 825 C CA . GLY A 1 103 ? -12.849 -18.082 18.908 1.00 36.72 103 GLY A CA 1
ATOM 826 C C . GLY A 1 103 ? -12.409 -18.186 17.457 1.00 36.72 103 GLY A C 1
ATOM 827 O O . GLY A 1 103 ? -13.241 -18.271 16.578 1.00 36.72 103 GLY A O 1
ATOM 828 N N . THR A 1 104 ? -11.094 -18.204 17.227 1.00 34.78 104 THR A N 1
ATOM 829 C CA . THR A 1 104 ? -10.357 -19.007 16.223 1.00 34.78 104 THR A CA 1
ATOM 830 C C . THR A 1 104 ? -11.019 -19.391 14.881 1.00 34.78 104 THR A C 1
ATOM 832 O O . THR A 1 104 ? -10.639 -20.392 14.280 1.00 34.78 104 THR A O 1
ATOM 835 N N . ALA A 1 105 ? -11.959 -18.619 14.350 1.00 33.62 105 ALA A N 1
ATOM 836 C CA . ALA A 1 105 ? -12.619 -18.887 13.088 1.00 33.62 105 ALA A CA 1
ATOM 837 C C . ALA A 1 105 ? -11.890 -18.097 12.006 1.00 33.62 105 ALA A C 1
ATOM 839 O O . ALA A 1 105 ? -12.240 -16.975 11.644 1.00 33.62 105 ALA A O 1
ATOM 840 N N . ARG A 1 106 ? -10.830 -18.718 11.483 1.00 37.06 106 ARG A N 1
ATOM 841 C CA . ARG A 1 106 ? -10.363 -18.454 10.121 1.00 37.06 106 ARG A CA 1
ATOM 842 C C . ARG A 1 106 ? -11.514 -18.788 9.169 1.00 37.06 106 ARG A C 1
ATOM 844 O O . ARG A 1 106 ? -11.611 -19.911 8.680 1.00 37.06 106 ARG A O 1
ATOM 851 N N . VAL A 1 107 ? -12.415 -17.839 8.931 1.00 34.59 107 VAL A N 1
ATOM 852 C CA . VAL A 1 107 ? -13.407 -17.955 7.859 1.00 34.59 107 VAL A CA 1
ATOM 853 C C . VAL A 1 107 ? -12.672 -17.701 6.544 1.00 34.59 107 VAL A C 1
ATOM 855 O O . VAL A 1 107 ? -12.529 -16.570 6.079 1.00 34.59 107 VAL A O 1
ATOM 858 N N . GLY A 1 108 ? -12.127 -18.777 5.976 1.00 34.62 108 GLY A N 1
ATOM 859 C CA . GLY A 1 108 ? -11.275 -18.714 4.793 1.00 34.62 108 GLY A CA 1
ATOM 860 C C . GLY A 1 108 ? -9.965 -17.972 5.060 1.00 34.62 108 GLY A C 1
ATOM 861 O O . GLY A 1 108 ? -9.649 -17.585 6.180 1.00 34.62 108 GLY A O 1
ATOM 862 N N . ASN A 1 109 ? -9.171 -17.765 4.020 1.00 33.31 109 ASN A N 1
ATOM 863 C CA . ASN A 1 109 ? -7.854 -17.127 4.080 1.00 33.31 109 ASN A CA 1
ATOM 864 C C . ASN A 1 109 ? -7.910 -15.605 4.399 1.00 33.31 109 ASN A C 1
ATOM 866 O O . ASN A 1 109 ? -7.103 -14.837 3.880 1.00 33.31 109 ASN A O 1
ATOM 870 N N . ARG A 1 110 ? -8.901 -15.139 5.176 1.00 42.75 110 ARG A N 1
ATOM 871 C CA . ARG A 1 110 ? -9.138 -13.732 5.525 1.00 42.75 110 ARG A CA 1
ATOM 872 C C . ARG A 1 110 ? -8.766 -13.468 6.983 1.00 42.75 110 ARG A C 1
ATOM 874 O O . ARG A 1 110 ? -9.085 -14.256 7.870 1.00 42.75 110 ARG A O 1
ATOM 881 N N . LEU A 1 111 ? -8.083 -12.343 7.200 1.00 47.19 111 LEU A N 1
ATOM 882 C CA . LEU A 1 111 ? -7.833 -11.761 8.519 1.00 47.19 111 LEU A CA 1
ATOM 883 C C . LEU A 1 111 ? -9.156 -11.674 9.305 1.00 47.19 111 LEU A C 1
ATOM 885 O O . LEU A 1 111 ? -10.186 -11.380 8.690 1.00 47.19 111 LEU A O 1
ATOM 889 N N . PRO A 1 112 ? -9.159 -11.931 10.627 1.00 52.31 112 PRO A N 1
ATOM 890 C CA . PRO A 1 112 ? -10.349 -11.730 11.443 1.00 52.31 112 PRO A CA 1
ATOM 891 C C . PRO A 1 112 ? -10.788 -10.272 11.285 1.00 52.31 112 PRO A C 1
ATOM 893 O O . PRO A 1 112 ? -10.040 -9.355 11.621 1.00 52.31 112 PRO A O 1
ATOM 896 N N . GLY A 1 113 ? -11.967 -10.065 10.693 1.00 57.12 113 GLY A N 1
ATOM 897 C CA . GLY A 1 113 ? -12.489 -8.728 10.437 1.00 57.12 113 GLY A CA 1
ATOM 898 C C . GLY A 1 113 ? -12.590 -7.956 11.749 1.00 57.12 113 GLY A C 1
ATOM 899 O O . GLY A 1 113 ? -13.200 -8.429 12.707 1.00 57.12 113 GLY A O 1
ATOM 900 N N . MET A 1 114 ? -11.947 -6.796 11.806 1.00 64.75 114 MET A N 1
ATOM 901 C CA . MET A 1 114 ? -12.072 -5.875 12.927 1.00 64.75 114 MET A CA 1
ATOM 902 C C . MET A 1 114 ? -13.472 -5.257 12.918 1.00 64.75 114 MET A C 1
ATOM 904 O O . MET A 1 114 ? -13.983 -4.928 11.850 1.00 64.75 114 MET A O 1
ATOM 908 N N . VAL A 1 115 ? -14.068 -5.067 14.097 1.00 72.25 115 VAL A N 1
ATOM 909 C CA . VAL A 1 115 ? -15.262 -4.223 14.236 1.00 72.25 115 VAL A CA 1
ATOM 910 C C . VAL A 1 115 ? -14.818 -2.768 14.119 1.00 72.25 115 VAL A C 1
ATOM 912 O O . VAL A 1 115 ? -14.027 -2.300 14.944 1.00 72.25 115 VAL A O 1
ATOM 915 N N . ILE A 1 116 ? -15.293 -2.069 13.090 1.00 76.81 116 ILE A N 1
ATOM 916 C CA . ILE A 1 116 ? -14.965 -0.663 12.854 1.00 76.81 116 ILE A CA 1
ATOM 917 C C . ILE A 1 116 ? -16.134 0.187 13.345 1.00 76.81 116 ILE A C 1
ATOM 919 O O . ILE A 1 116 ? -17.161 0.320 12.684 1.00 76.81 116 ILE A O 1
ATOM 923 N N . ASP A 1 117 ? -15.960 0.769 14.529 1.00 80.25 117 ASP A N 1
ATOM 924 C CA . ASP A 1 117 ? -16.850 1.810 15.044 1.00 80.25 117 ASP A CA 1
ATOM 925 C C . ASP A 1 117 ? -16.529 3.172 14.396 1.00 80.25 117 ASP A C 1
ATOM 927 O O . ASP A 1 117 ? -15.461 3.354 13.805 1.00 80.25 117 ASP A O 1
ATOM 931 N N . GLU A 1 118 ? -17.413 4.157 14.539 1.00 86.00 118 GLU A N 1
ATOM 932 C CA . GLU A 1 118 ? -17.272 5.491 13.936 1.00 86.00 118 GLU A CA 1
ATOM 933 C C . GLU A 1 118 ? -15.921 6.146 14.279 1.00 86.00 118 GLU A C 1
ATOM 935 O O . GLU A 1 118 ? -15.218 6.656 13.406 1.00 86.00 118 GLU A O 1
ATOM 940 N N . ARG A 1 119 ? -15.479 6.026 15.536 1.00 82.19 119 ARG A N 1
ATOM 941 C CA . ARG A 1 119 ? -14.171 6.533 15.988 1.00 82.19 119 ARG A CA 1
ATOM 942 C C . ARG A 1 119 ? -12.990 5.779 15.376 1.00 82.19 119 ARG A C 1
ATOM 944 O O . ARG A 1 119 ? -11.971 6.380 15.043 1.00 82.19 119 ARG A O 1
ATOM 951 N N . ALA A 1 120 ? -13.108 4.459 15.220 1.00 83.81 120 ALA A N 1
ATOM 952 C CA . ALA A 1 120 ? -12.068 3.656 14.578 1.00 83.81 120 ALA A CA 1
ATOM 953 C C . ALA A 1 120 ? -11.956 4.008 13.088 1.00 83.81 120 ALA A C 1
ATOM 955 O O . ALA A 1 120 ? -10.850 4.076 12.549 1.00 83.81 120 ALA A O 1
ATOM 956 N N . LEU A 1 121 ? -13.089 4.304 12.444 1.00 86.62 121 LEU A N 1
ATOM 957 C CA . LEU A 1 121 ? -13.141 4.786 11.070 1.00 86.62 121 LEU A CA 1
ATOM 958 C C . LEU A 1 121 ? -12.467 6.157 10.916 1.00 86.62 121 LEU A C 1
ATOM 960 O O . LEU A 1 121 ? -11.763 6.377 9.930 1.00 86.62 121 LEU A O 1
ATOM 964 N N . GLU A 1 122 ? -12.637 7.076 11.869 1.00 89.94 122 GLU A N 1
ATOM 965 C CA . GLU A 1 122 ? -11.925 8.363 11.868 1.00 89.94 122 GLU A CA 1
ATOM 966 C C . GLU A 1 122 ? -10.405 8.178 11.915 1.00 89.94 122 GLU A C 1
ATOM 968 O O . GLU A 1 122 ? -9.690 8.760 11.095 1.00 89.94 122 GLU A O 1
ATOM 973 N N . VAL A 1 123 ? -9.904 7.316 12.805 1.00 89.69 123 VAL A N 1
ATOM 974 C CA . VAL A 1 123 ? -8.466 7.002 12.876 1.00 89.69 123 VAL A CA 1
ATOM 975 C C . VAL A 1 123 ? -7.987 6.335 11.590 1.00 89.69 123 VAL A C 1
ATOM 977 O O . VAL A 1 123 ? -6.936 6.700 11.066 1.00 89.69 123 VAL A O 1
ATOM 980 N N . ALA A 1 124 ? -8.766 5.409 11.025 1.00 88.56 124 ALA A N 1
ATOM 981 C CA . ALA A 1 124 ? -8.432 4.770 9.755 1.00 88.56 124 ALA A CA 1
ATOM 982 C C . ALA A 1 124 ? -8.326 5.788 8.606 1.00 88.56 124 ALA A C 1
ATOM 984 O O . ALA A 1 124 ? -7.386 5.720 7.815 1.00 88.56 124 ALA A O 1
ATOM 985 N N . LYS A 1 125 ? -9.236 6.770 8.539 1.00 89.38 125 LYS A N 1
ATOM 986 C CA . LYS A 1 125 ? -9.180 7.868 7.556 1.00 89.38 125 LYS A CA 1
ATOM 987 C C . LYS A 1 125 ? -7.925 8.727 7.733 1.00 89.38 125 LYS A C 1
ATOM 989 O O . LYS A 1 125 ? -7.297 9.088 6.739 1.00 89.38 125 LYS A O 1
ATOM 994 N N . GLN A 1 126 ? -7.545 9.032 8.974 1.00 92.12 126 GLN A N 1
ATOM 995 C CA . GLN A 1 126 ? -6.325 9.788 9.273 1.00 92.12 126 GLN A CA 1
ATOM 996 C C . GLN A 1 126 ? -5.065 9.020 8.854 1.00 92.12 126 GLN A C 1
ATOM 998 O O . GLN A 1 126 ? -4.212 9.585 8.170 1.00 92.12 126 GLN A O 1
ATOM 1003 N N . GLU A 1 127 ? -4.969 7.733 9.200 1.00 91.56 127 GLU A N 1
ATOM 1004 C CA . GLU A 1 127 ? -3.833 6.887 8.813 1.00 91.56 127 GLU A CA 1
ATOM 1005 C C . GLU A 1 127 ? -3.733 6.710 7.300 1.00 91.56 127 GLU A C 1
ATOM 1007 O O . GLU A 1 127 ? -2.640 6.786 6.743 1.00 91.56 127 GLU A O 1
ATOM 1012 N N . ALA A 1 128 ? -4.863 6.524 6.613 1.00 89.12 128 ALA A N 1
ATOM 1013 C CA . ALA A 1 128 ? -4.894 6.449 5.157 1.00 89.12 128 ALA A CA 1
ATOM 1014 C C . ALA A 1 128 ? -4.403 7.756 4.509 1.00 89.12 128 ALA A C 1
ATOM 1016 O O . ALA A 1 128 ? -3.634 7.720 3.547 1.00 89.12 128 ALA A O 1
ATOM 1017 N N . GLY A 1 129 ? -4.801 8.910 5.056 1.00 89.31 129 GLY A N 1
ATOM 1018 C CA . GLY A 1 129 ? -4.310 10.217 4.619 1.00 89.31 129 GLY A CA 1
ATOM 1019 C C . GLY A 1 129 ? -2.805 10.381 4.838 1.00 89.31 129 GLY A C 1
ATOM 1020 O O . GLY A 1 129 ? -2.098 10.816 3.930 1.00 89.31 129 GLY A O 1
ATOM 1021 N N . LEU A 1 130 ? -2.302 9.977 6.007 1.00 91.75 130 LEU A N 1
ATOM 1022 C CA . LEU A 1 130 ? -0.875 10.020 6.325 1.00 91.75 130 LEU A CA 1
ATOM 1023 C C . LEU A 1 130 ? -0.061 9.121 5.385 1.00 91.75 130 LEU A C 1
ATOM 1025 O O . LEU A 1 130 ? 0.900 9.585 4.776 1.00 91.75 130 LEU A O 1
ATOM 1029 N N . ALA A 1 131 ? -0.480 7.866 5.208 1.00 90.12 131 ALA A N 1
ATOM 1030 C CA . ALA A 1 131 ? 0.183 6.917 4.318 1.00 90.12 131 ALA A CA 1
ATOM 1031 C C . ALA A 1 131 ? 0.224 7.422 2.871 1.00 90.12 131 ALA A C 1
ATOM 1033 O O . ALA A 1 131 ? 1.246 7.296 2.198 1.00 90.12 131 ALA A O 1
ATOM 1034 N N . ARG A 1 132 ? -0.861 8.048 2.398 1.00 87.88 132 ARG A N 1
ATOM 1035 C CA . ARG A 1 132 ? -0.888 8.691 1.082 1.00 87.88 132 ARG A CA 1
ATOM 1036 C C . ARG A 1 132 ? 0.178 9.778 0.972 1.00 87.88 132 ARG A C 1
ATOM 1038 O O . ARG A 1 132 ? 0.942 9.763 0.012 1.00 87.88 132 ARG A O 1
ATOM 1045 N N . VAL A 1 133 ? 0.233 10.700 1.933 1.00 88.94 133 VAL A N 1
ATOM 1046 C CA . VAL A 1 133 ? 1.200 11.810 1.919 1.00 88.94 133 VAL A CA 1
ATOM 1047 C C . VAL A 1 133 ? 2.637 11.293 1.982 1.00 88.94 133 VAL A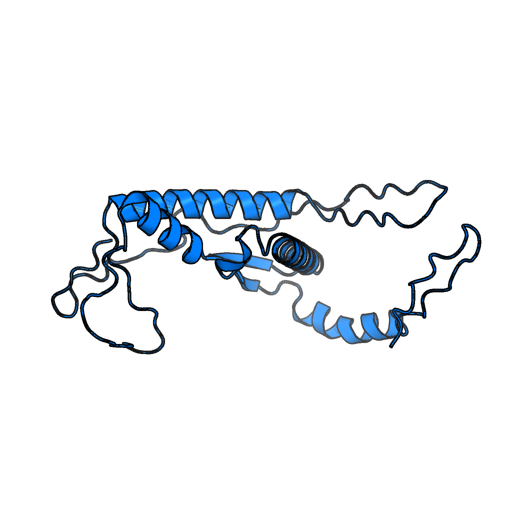 C 1
ATOM 1049 O O . VAL A 1 133 ? 3.498 11.811 1.276 1.00 88.94 133 VAL A O 1
ATOM 1052 N N . GLU A 1 134 ? 2.908 10.253 2.770 1.00 89.62 134 GLU A N 1
ATOM 1053 C CA . GLU A 1 134 ? 4.236 9.632 2.849 1.00 89.62 134 GLU A CA 1
ATOM 1054 C C . GLU A 1 134 ? 4.657 8.989 1.521 1.00 89.62 134 GLU A C 1
ATOM 1056 O O . GLU A 1 134 ? 5.771 9.225 1.049 1.00 89.62 134 GLU A O 1
ATOM 1061 N N . VAL A 1 135 ? 3.762 8.227 0.884 1.00 88.31 135 VAL A N 1
ATOM 1062 C CA . VAL A 1 135 ? 4.014 7.601 -0.425 1.00 88.31 135 VAL A CA 1
ATOM 1063 C C . VAL A 1 135 ? 4.194 8.659 -1.514 1.00 88.31 135 VAL A C 1
ATOM 1065 O O . VAL A 1 135 ? 5.165 8.610 -2.270 1.00 88.31 135 VAL A O 1
ATOM 1068 N N . GLU A 1 136 ? 3.306 9.653 -1.581 1.00 84.38 136 GLU A N 1
ATOM 1069 C CA . GLU A 1 136 ? 3.420 10.764 -2.533 1.00 84.38 136 GLU A CA 1
ATOM 1070 C C . GLU A 1 136 ? 4.701 11.574 -2.299 1.00 84.38 136 GLU A C 1
ATOM 1072 O O . GLU A 1 136 ? 5.352 11.986 -3.261 1.00 84.38 136 GLU A O 1
ATOM 1077 N N . GLY A 1 137 ? 5.094 11.776 -1.040 1.00 84.44 137 GLY A N 1
ATOM 1078 C CA . GLY A 1 137 ? 6.332 12.446 -0.656 1.00 84.44 137 GLY A CA 1
ATOM 1079 C C . GLY A 1 137 ? 7.572 11.684 -1.119 1.00 84.44 137 GLY A C 1
ATOM 1080 O O . GLY A 1 137 ? 8.452 12.275 -1.746 1.00 84.44 137 GLY A O 1
ATOM 1081 N N . ALA A 1 138 ? 7.613 10.370 -0.885 1.00 84.75 138 ALA A N 1
ATOM 1082 C CA . ALA A 1 138 ? 8.723 9.515 -1.297 1.00 84.75 138 ALA A CA 1
ATOM 1083 C C . ALA A 1 138 ? 8.884 9.460 -2.824 1.00 84.75 138 ALA A C 1
ATOM 1085 O O . ALA A 1 138 ? 9.997 9.570 -3.333 1.00 84.75 138 ALA A O 1
ATOM 1086 N N . LEU A 1 139 ? 7.779 9.380 -3.568 1.00 79.94 139 LEU A N 1
ATOM 1087 C CA . LEU A 1 139 ? 7.799 9.418 -5.035 1.00 79.94 139 LEU A CA 1
ATOM 1088 C C . LEU A 1 139 ? 8.109 10.818 -5.590 1.00 79.94 139 LEU A C 1
ATOM 1090 O O . LEU A 1 139 ? 8.697 10.953 -6.665 1.00 79.94 139 LEU A O 1
ATOM 1094 N N . SER A 1 140 ? 7.722 11.872 -4.865 1.00 75.00 140 SER A N 1
ATOM 1095 C CA . SER A 1 140 ? 7.980 13.265 -5.247 1.00 75.00 140 SER A CA 1
ATOM 1096 C C . SER A 1 140 ? 9.437 13.670 -5.092 1.00 75.00 140 SER A C 1
ATOM 1098 O O . SER A 1 140 ? 9.907 14.482 -5.890 1.00 75.00 140 SER A O 1
ATOM 1100 N N . ALA A 1 141 ? 10.130 13.132 -4.083 1.00 65.19 141 ALA A N 1
ATOM 1101 C CA . ALA A 1 141 ? 11.539 13.421 -3.815 1.00 65.19 141 ALA A CA 1
ATOM 1102 C C . ALA A 1 141 ? 12.455 13.053 -4.998 1.00 65.19 141 ALA A C 1
ATOM 1104 O O . ALA A 1 141 ? 13.570 13.558 -5.095 1.00 65.19 141 ALA A O 1
ATOM 1105 N N . GLY A 1 142 ? 11.952 12.256 -5.946 1.00 54.97 142 GLY A N 1
ATOM 1106 C CA . GLY A 1 142 ? 12.656 11.907 -7.168 1.00 54.97 142 GLY A CA 1
ATOM 1107 C C . GLY A 1 142 ? 13.811 10.945 -6.911 1.00 54.97 142 GLY A C 1
ATOM 11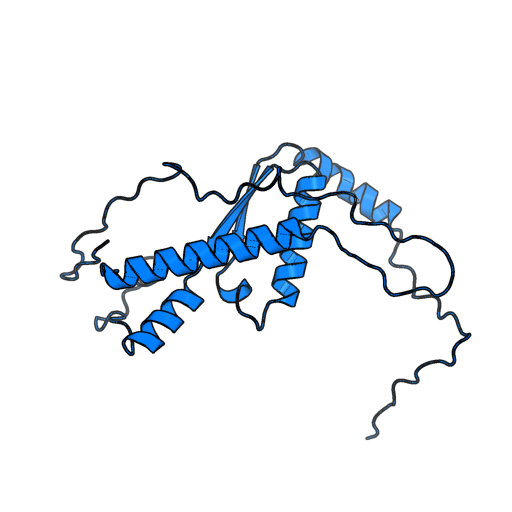08 O O . GLY A 1 142 ? 14.150 10.596 -5.781 1.00 54.97 142 GLY A O 1
ATOM 1109 N N . PHE A 1 143 ? 14.416 10.492 -8.003 1.00 52.91 143 PHE A N 1
ATOM 1110 C CA . PHE A 1 143 ? 15.551 9.579 -7.983 1.00 52.91 143 PHE A CA 1
ATOM 1111 C C . PHE A 1 143 ? 16.827 10.326 -7.556 1.00 52.91 143 PHE A C 1
ATOM 1113 O O . PHE A 1 143 ? 17.710 10.596 -8.368 1.00 52.91 143 PHE A O 1
ATOM 1120 N N . GLU A 1 144 ? 16.943 10.702 -6.282 1.00 48.31 144 GLU A N 1
ATOM 1121 C CA . GLU A 1 144 ? 18.196 11.213 -5.721 1.00 48.31 144 GLU A CA 1
ATOM 1122 C C . GLU A 1 144 ? 19.152 10.056 -5.386 1.00 48.31 144 GLU A C 1
ATOM 1124 O O . GLU A 1 144 ? 19.619 9.912 -4.256 1.00 48.31 144 GLU A O 1
ATOM 1129 N N . LYS A 1 145 ? 19.533 9.246 -6.384 1.00 43.22 145 LYS A N 1
ATOM 1130 C CA . LYS A 1 145 ? 20.810 8.525 -6.289 1.00 43.22 145 LYS A CA 1
ATOM 1131 C C . LYS A 1 145 ? 21.934 9.526 -6.521 1.00 43.22 145 LYS A C 1
ATOM 1133 O O . LYS A 1 145 ? 22.533 9.592 -7.591 1.00 43.22 145 LYS A O 1
ATOM 1138 N N . ARG A 1 146 ? 22.258 10.307 -5.487 1.00 41.16 146 ARG A N 1
ATOM 1139 C CA . ARG A 1 146 ? 23.606 10.865 -5.378 1.00 41.16 146 ARG A CA 1
ATOM 1140 C C . ARG A 1 146 ? 24.534 9.690 -5.107 1.00 41.16 146 ARG A C 1
ATOM 1142 O O . ARG A 1 146 ? 24.580 9.176 -3.993 1.00 41.16 146 ARG A O 1
ATOM 1149 N N . SER A 1 147 ? 25.290 9.275 -6.118 1.00 38.56 147 SER A N 1
ATOM 1150 C CA . SER A 1 147 ? 26.555 8.591 -5.865 1.00 38.56 147 SER A CA 1
ATOM 1151 C C . SER A 1 147 ? 27.438 9.562 -5.079 1.00 38.56 147 SER A C 1
ATOM 1153 O O . SER A 1 147 ? 28.115 10.406 -5.659 1.00 38.56 147 SER A O 1
ATOM 1155 N N . MET A 1 148 ? 27.421 9.481 -3.748 1.00 41.69 148 MET A N 1
ATOM 1156 C CA . MET A 1 148 ? 28.485 10.043 -2.913 1.00 41.69 148 MET A CA 1
ATOM 1157 C C . MET A 1 148 ? 29.687 9.097 -2.943 1.00 41.69 148 MET A C 1
ATOM 1159 O O . MET A 1 148 ? 30.097 8.522 -1.942 1.00 41.69 148 MET A O 1
ATOM 1163 N N . SER A 1 149 ? 30.239 8.906 -4.135 1.00 41.97 149 SER A N 1
ATOM 1164 C CA . SER A 1 149 ? 31.535 8.278 -4.339 1.00 41.97 149 SER A CA 1
ATOM 1165 C C . SER A 1 149 ? 32.184 8.985 -5.519 1.00 41.97 149 SER A C 1
ATOM 1167 O O . SER A 1 149 ? 31.708 8.870 -6.646 1.00 41.97 149 SER A O 1
ATOM 1169 N N . GLY A 1 150 ? 33.224 9.769 -5.230 1.00 39.78 150 GLY A N 1
ATOM 1170 C CA . GLY A 1 150 ? 34.058 10.419 -6.238 1.00 39.78 150 GLY A CA 1
ATOM 1171 C C . GLY A 1 150 ? 34.364 11.871 -5.905 1.00 39.78 150 GLY A C 1
ATOM 1172 O O . GLY A 1 150 ? 33.560 12.765 -6.153 1.00 39.78 150 GLY A O 1
ATOM 1173 N N . SER A 1 151 ? 35.546 12.097 -5.337 1.00 48.00 151 SER A N 1
ATOM 1174 C CA . SER A 1 151 ? 36.203 13.397 -5.320 1.00 48.00 151 SER A CA 1
ATOM 1175 C C . SER A 1 151 ? 36.363 13.937 -6.747 1.00 48.00 151 SER A C 1
ATOM 1177 O O . SER A 1 151 ? 36.619 13.187 -7.682 1.00 48.00 151 SER A O 1
ATOM 1179 N N . GLY A 1 152 ? 36.260 15.258 -6.893 1.00 45.09 152 GLY A N 1
ATOM 1180 C CA . GLY A 1 152 ? 36.753 15.974 -8.069 1.00 45.09 152 GLY A CA 1
ATOM 1181 C C . GLY A 1 152 ? 35.873 15.888 -9.317 1.00 45.09 152 GLY A C 1
ATOM 1182 O O . GLY A 1 152 ? 35.947 14.948 -10.094 1.00 45.09 152 GLY A O 1
ATOM 1183 N N . GLY A 1 153 ? 35.143 16.972 -9.583 1.00 38.69 153 GLY A N 1
ATOM 1184 C CA . GLY A 1 153 ? 34.661 17.278 -10.931 1.00 38.69 153 GLY A CA 1
ATOM 1185 C C . GLY A 1 153 ? 33.200 16.927 -11.192 1.00 38.69 153 GLY A C 1
ATOM 1186 O O . GLY A 1 153 ? 32.870 15.854 -11.667 1.00 38.69 153 GLY A O 1
ATOM 1187 N N . ARG A 1 154 ? 32.333 17.919 -10.962 1.00 42.72 154 ARG A N 1
ATOM 1188 C CA . ARG A 1 154 ? 31.190 18.259 -11.828 1.00 42.72 154 ARG A CA 1
ATOM 1189 C C . ARG A 1 154 ? 30.417 17.080 -12.449 1.00 42.72 154 ARG A C 1
ATOM 1191 O O . ARG A 1 154 ? 30.530 16.829 -13.641 1.00 42.72 154 ARG A O 1
ATOM 1198 N N . ALA A 1 155 ? 29.505 16.502 -11.677 1.00 37.91 155 ALA A N 1
ATOM 1199 C CA . ALA A 1 155 ? 28.220 16.029 -12.191 1.00 37.91 155 ALA A CA 1
ATOM 1200 C C . ALA A 1 155 ? 27.229 15.912 -11.026 1.00 37.91 155 ALA A C 1
ATOM 1202 O O . ALA A 1 155 ? 26.917 14.829 -10.542 1.00 37.91 155 ALA A O 1
ATOM 1203 N N . ALA A 1 156 ? 26.717 17.053 -10.564 1.00 39.69 156 ALA A N 1
ATOM 1204 C CA . ALA A 1 156 ? 25.409 17.057 -9.929 1.00 39.69 156 ALA A CA 1
ATOM 1205 C C . ALA A 1 156 ? 24.391 16.747 -11.035 1.00 39.69 156 ALA A C 1
ATOM 1207 O O . ALA A 1 156 ? 23.859 17.658 -11.665 1.00 39.69 156 ALA A O 1
ATOM 1208 N N . SER A 1 157 ? 24.156 15.465 -11.325 1.00 39.53 157 SER A N 1
ATOM 1209 C CA . SER A 1 157 ? 22.923 15.071 -11.998 1.00 39.53 157 SER A CA 1
ATOM 1210 C C . SER A 1 157 ? 21.797 15.318 -10.997 1.00 39.53 157 SER A C 1
ATOM 1212 O O . SER A 1 157 ? 21.434 14.444 -10.212 1.00 39.53 157 SER A O 1
ATOM 1214 N N . ALA A 1 158 ? 21.316 16.561 -10.962 1.00 42.84 158 ALA A N 1
ATOM 1215 C CA . ALA A 1 158 ? 20.030 16.892 -10.378 1.00 42.84 158 ALA A CA 1
ATOM 1216 C C . ALA A 1 158 ? 19.000 15.918 -10.965 1.00 42.84 158 ALA A C 1
ATOM 1218 O O . ALA A 1 158 ? 19.022 15.669 -12.171 1.00 42.84 158 ALA A O 1
ATOM 1219 N N . GLY A 1 159 ? 18.159 15.315 -10.122 1.00 45.50 159 GLY A N 1
ATOM 1220 C CA . GLY A 1 159 ? 17.150 14.357 -10.567 1.00 45.50 159 GLY A CA 1
ATOM 1221 C C . GLY A 1 159 ? 16.325 14.942 -11.716 1.00 45.50 159 GLY A C 1
ATOM 1222 O O . GLY A 1 159 ? 15.586 15.901 -11.527 1.00 45.50 159 GLY A O 1
ATOM 1223 N N . ILE A 1 160 ? 16.476 14.382 -12.919 1.00 45.16 160 ILE A N 1
ATOM 1224 C CA . ILE A 1 160 ? 15.800 14.852 -14.143 1.00 45.16 160 ILE A CA 1
ATOM 1225 C C . ILE A 1 160 ? 14.337 14.380 -14.202 1.00 45.16 160 ILE A C 1
ATOM 1227 O O . ILE A 1 160 ? 13.561 14.859 -15.025 1.00 45.16 160 ILE A O 1
ATOM 1231 N N . PHE A 1 161 ? 13.921 13.474 -13.315 1.00 49.03 161 PHE A N 1
ATOM 1232 C CA . PHE A 1 161 ? 12.610 12.848 -13.395 1.00 49.03 161 PHE A CA 1
ATOM 1233 C C . PHE A 1 161 ? 11.887 12.852 -12.046 1.00 49.03 161 PHE A C 1
ATOM 1235 O O . PHE A 1 161 ? 12.227 12.100 -11.133 1.00 49.03 161 PHE A O 1
ATOM 1242 N N . SER A 1 162 ? 10.881 13.722 -11.932 1.00 53.09 162 SER A N 1
ATOM 1243 C CA . SER A 1 162 ? 9.910 13.717 -10.837 1.00 53.09 162 SER A CA 1
ATOM 1244 C C . SER A 1 162 ? 8.637 13.021 -11.307 1.00 53.09 162 SER A C 1
ATOM 1246 O O . SER A 1 162 ? 8.058 13.387 -12.329 1.00 53.09 162 SER A O 1
ATOM 1248 N N . LEU A 1 163 ? 8.175 12.034 -10.542 1.00 54.41 163 LEU A N 1
ATOM 1249 C CA . LEU A 1 163 ? 6.973 11.256 -10.849 1.00 54.41 163 LEU A CA 1
ATOM 1250 C C . LEU A 1 163 ? 5.667 11.896 -10.382 1.00 54.41 163 LEU A C 1
ATOM 1252 O O . LEU A 1 163 ? 4.621 11.246 -10.443 1.00 54.41 163 LEU A O 1
ATOM 1256 N N . ARG A 1 164 ? 5.697 13.173 -9.976 1.00 51.09 164 ARG A N 1
ATOM 1257 C CA . ARG A 1 164 ? 4.529 13.908 -9.461 1.00 51.09 164 ARG A CA 1
ATOM 1258 C C . ARG A 1 164 ? 3.284 13.858 -10.363 1.00 51.09 164 ARG A C 1
ATOM 1260 O O . ARG A 1 164 ? 2.199 14.120 -9.864 1.00 51.09 164 ARG A O 1
ATOM 1267 N N . GLY A 1 165 ? 3.416 13.523 -11.653 1.00 49.16 165 GLY A N 1
ATOM 1268 C CA . GLY A 1 165 ? 2.291 13.380 -12.591 1.00 49.16 165 GLY A CA 1
ATOM 1269 C C . GLY A 1 165 ? 1.972 11.960 -13.085 1.00 49.16 165 GLY A C 1
ATOM 1270 O O . GLY A 1 165 ? 0.951 11.788 -13.743 1.00 49.16 165 GLY A O 1
ATOM 1271 N N . ALA A 1 166 ? 2.809 10.952 -12.816 1.00 50.38 166 ALA A N 1
ATOM 1272 C CA . ALA A 1 166 ? 2.674 9.617 -13.425 1.00 50.38 166 ALA A CA 1
ATOM 1273 C C . ALA A 1 166 ? 2.279 8.508 -12.438 1.00 50.38 166 ALA A C 1
ATOM 1275 O O . ALA A 1 166 ? 1.814 7.453 -12.869 1.00 50.38 166 ALA A O 1
ATOM 1276 N N . VAL A 1 167 ? 2.398 8.751 -11.128 1.00 51.97 167 VAL A N 1
ATOM 1277 C CA . VAL A 1 167 ? 1.883 7.834 -10.106 1.00 51.97 167 VAL A CA 1
ATOM 1278 C C . VAL A 1 167 ? 0.626 8.426 -9.488 1.00 51.97 167 VAL A C 1
ATOM 1280 O O . VAL A 1 167 ? 0.672 9.415 -8.762 1.00 51.97 167 VAL A O 1
ATOM 1283 N N . SER A 1 168 ? -0.515 7.809 -9.788 1.00 52.16 168 SER A N 1
ATOM 1284 C CA . SER A 1 168 ? -1.776 8.116 -9.122 1.00 52.16 168 SER A CA 1
ATOM 1285 C C . SER A 1 168 ? -1.917 7.196 -7.913 1.00 52.16 168 SER A C 1
ATOM 1287 O O . SER A 1 168 ? -2.109 5.987 -8.061 1.00 52.16 168 SER A O 1
ATOM 1289 N N . VAL A 1 169 ? -1.807 7.757 -6.708 1.00 58.53 169 VAL A N 1
ATOM 1290 C CA . VAL A 1 169 ? -2.256 7.062 -5.499 1.00 58.53 169 VAL A CA 1
ATOM 1291 C C . VAL A 1 169 ? -3.776 7.150 -5.487 1.00 58.53 169 VAL A C 1
ATOM 1293 O O . VAL A 1 169 ? -4.355 8.203 -5.206 1.00 58.53 169 VAL A O 1
ATOM 1296 N N . VAL A 1 170 ? -4.427 6.049 -5.856 1.00 58.44 170 VAL A N 1
ATOM 1297 C CA . VAL A 1 170 ? -5.880 5.988 -6.005 1.00 58.44 170 VAL A CA 1
ATOM 1298 C C . VAL A 1 170 ? -6.537 6.167 -4.642 1.00 58.44 170 VAL A C 1
ATOM 1300 O O . VAL A 1 170 ? -6.601 5.262 -3.819 1.00 58.44 170 VAL A O 1
ATOM 1303 N N . SER A 1 171 ? -6.990 7.387 -4.401 1.00 55.50 171 SER A N 1
ATOM 1304 C CA . SER A 1 171 ? -7.565 7.814 -3.125 1.00 55.50 171 SER A CA 1
ATOM 1305 C C . SER A 1 171 ? -8.673 8.850 -3.303 1.00 55.50 171 SER A C 1
ATOM 1307 O O . SER A 1 171 ? -9.313 9.230 -2.327 1.00 55.50 171 SER A O 1
ATOM 1309 N N . SER A 1 172 ? -8.931 9.307 -4.535 1.00 56.22 172 SER A N 1
ATOM 1310 C CA . SER A 1 172 ? -9.931 10.335 -4.814 1.00 56.22 172 SER A CA 1
ATOM 1311 C C . SER A 1 172 ? -11.075 9.818 -5.685 1.00 56.22 172 SER A C 1
ATOM 1313 O O . SER A 1 172 ? -10.853 9.340 -6.796 1.00 56.22 172 SER A O 1
ATOM 1315 N N . THR A 1 173 ? -12.281 10.022 -5.149 1.00 49.31 173 THR A N 1
ATOM 1316 C CA . THR A 1 173 ? -13.592 10.116 -5.813 1.00 49.31 173 THR A CA 1
ATOM 1317 C C . THR A 1 173 ? -14.102 8.847 -6.505 1.00 49.31 173 THR A C 1
ATOM 1319 O O . THR A 1 173 ? -13.759 8.556 -7.644 1.00 49.31 173 THR A O 1
ATOM 1322 N N . ASN A 1 174 ? -14.985 8.113 -5.815 1.00 65.12 174 ASN A N 1
ATOM 1323 C CA . ASN A 1 174 ? -15.798 6.996 -6.328 1.00 65.12 174 ASN A CA 1
ATOM 1324 C C . ASN A 1 174 ? -15.056 5.844 -7.033 1.00 65.12 174 ASN A C 1
ATOM 1326 O O . ASN A 1 174 ? -15.691 5.056 -7.728 1.00 65.12 174 ASN A O 1
ATOM 1330 N N . PHE A 1 175 ? -13.741 5.692 -6.849 1.00 73.50 175 PHE A N 1
ATOM 1331 C CA . PHE A 1 175 ? -13.003 4.584 -7.469 1.00 73.50 175 PHE A CA 1
ATOM 1332 C C . PHE A 1 175 ? -13.492 3.206 -7.000 1.00 73.50 175 PHE A C 1
ATOM 1334 O O . PHE A 1 175 ? -13.492 2.242 -7.761 1.00 73.50 175 PHE A O 1
ATOM 1341 N N . PHE A 1 176 ? -13.919 3.117 -5.743 1.00 76.25 176 PHE A N 1
ATOM 1342 C CA . PHE A 1 176 ? -14.525 1.927 -5.175 1.00 76.25 176 PHE A CA 1
ATOM 1343 C C . PHE A 1 176 ? -15.787 2.309 -4.405 1.00 76.25 176 PHE A C 1
ATOM 1345 O O . PHE A 1 176 ? -15.912 3.414 -3.874 1.00 76.25 176 PHE A O 1
ATOM 1352 N N . THR A 1 177 ? -16.725 1.374 -4.338 1.00 79.44 177 THR A N 1
ATOM 1353 C CA . THR A 1 177 ? -17.888 1.440 -3.455 1.00 79.44 177 THR A CA 1
ATOM 1354 C C . THR A 1 177 ? -17.813 0.245 -2.523 1.00 79.44 177 THR A C 1
ATOM 1356 O O . THR A 1 177 ? -17.517 -0.867 -2.960 1.00 79.44 177 THR A O 1
ATOM 1359 N N . ALA A 1 178 ? -18.052 0.480 -1.238 1.00 80.88 178 ALA A N 1
ATOM 1360 C CA . ALA A 1 178 ? -18.153 -0.569 -0.237 1.00 80.88 178 ALA A CA 1
ATOM 1361 C C . ALA A 1 178 ? -19.610 -0.697 0.216 1.00 80.88 178 ALA A C 1
ATOM 1363 O O . ALA A 1 178 ? -20.347 0.289 0.240 1.00 80.88 178 ALA A O 1
ATOM 1364 N N . ALA A 1 179 ? -20.010 -1.914 0.569 1.00 81.75 179 ALA A N 1
ATOM 1365 C CA . ALA A 1 179 ? -21.251 -2.184 1.280 1.00 81.75 179 ALA A CA 1
ATOM 1366 C C . ALA A 1 179 ? -20.889 -2.716 2.675 1.00 81.75 179 ALA A C 1
ATOM 1368 O O . ALA A 1 179 ? -19.934 -3.497 2.772 1.00 81.75 179 ALA A O 1
ATOM 1369 N N . PRO A 1 180 ? -21.618 -2.314 3.732 1.00 81.56 180 PRO A N 1
ATOM 1370 C CA . PRO A 1 180 ? -21.335 -2.777 5.082 1.00 81.56 180 PRO A CA 1
ATOM 1371 C C . PRO A 1 180 ? -21.476 -4.299 5.151 1.00 81.56 180 PRO A C 1
ATOM 1373 O O . PRO A 1 180 ? -22.371 -4.887 4.538 1.00 81.56 180 PRO A O 1
ATOM 1376 N N . LEU A 1 181 ? -20.594 -4.948 5.914 1.00 79.75 181 LEU A N 1
ATOM 1377 C CA . LEU A 1 181 ? -20.653 -6.398 6.128 1.00 79.75 181 LEU A CA 1
ATOM 1378 C C . LEU A 1 181 ? -21.893 -6.815 6.938 1.00 79.75 181 LEU A C 1
ATOM 1380 O O . LEU A 1 181 ? -22.349 -7.952 6.801 1.00 79.75 181 LEU A O 1
ATOM 1384 N N . GLY A 1 182 ? -22.430 -5.893 7.744 1.00 82.06 182 GLY A N 1
ATOM 1385 C CA . GLY A 1 182 ? -23.575 -6.111 8.622 1.00 82.06 182 GLY A CA 1
ATOM 1386 C C . GLY A 1 182 ? -23.252 -7.021 9.807 1.00 82.06 182 GLY A C 1
ATOM 1387 O O . GLY A 1 182 ? -22.095 -7.203 10.187 1.00 82.06 182 GLY A O 1
ATOM 1388 N N . VAL A 1 183 ? -24.297 -7.615 10.385 1.00 83.25 183 VAL A N 1
ATOM 1389 C CA . VAL A 1 183 ? -24.171 -8.543 11.514 1.00 83.25 183 VAL A CA 1
ATOM 1390 C C . VAL A 1 183 ? -23.865 -9.949 10.999 1.00 83.25 183 VAL A C 1
ATOM 1392 O O . VAL A 1 183 ? -24.666 -10.542 10.274 1.00 83.25 183 VAL A O 1
ATOM 1395 N N . ARG A 1 184 ? -22.724 -10.515 11.397 1.00 76.19 184 ARG A N 1
ATOM 1396 C CA . ARG A 1 184 ? -22.349 -11.911 11.122 1.00 76.19 184 ARG A CA 1
ATOM 1397 C C . ARG A 1 184 ? -22.028 -12.626 12.421 1.00 76.19 184 ARG A C 1
ATOM 1399 O O . ARG A 1 184 ? -21.347 -12.077 13.274 1.00 76.19 184 ARG A O 1
ATOM 1406 N N . GLU A 1 185 ? -22.546 -13.845 12.570 1.00 75.56 185 GLU A N 1
ATOM 1407 C CA . GLU A 1 185 ? -22.310 -14.689 13.756 1.00 75.56 185 GLU A CA 1
ATOM 1408 C C . GLU A 1 185 ? -22.651 -13.983 15.088 1.00 75.56 185 GLU A C 1
ATOM 1410 O O . GLU A 1 185 ? -22.022 -14.210 16.116 1.00 75.56 185 GLU A O 1
ATOM 1415 N N . GLY A 1 186 ? -23.660 -13.102 15.073 1.00 76.38 186 GLY A N 1
ATOM 1416 C CA . GLY A 1 186 ? -24.077 -12.319 16.244 1.00 76.38 186 GLY A CA 1
ATOM 1417 C C . GLY A 1 186 ? -23.184 -11.115 16.569 1.00 76.38 186 GLY A C 1
ATOM 1418 O O . GLY A 1 186 ? -23.418 -10.449 17.575 1.00 76.38 186 GLY A O 1
ATOM 1419 N N . VAL A 1 187 ? -22.193 -10.813 15.726 1.00 69.56 187 VAL A N 1
ATOM 1420 C CA . VAL A 1 187 ? -21.297 -9.659 15.857 1.00 69.56 187 VAL A CA 1
ATOM 1421 C C . VAL A 1 187 ? -21.607 -8.649 14.758 1.00 69.56 187 VAL A C 1
ATOM 1423 O O . VAL A 1 187 ? -21.599 -8.984 13.575 1.00 69.56 187 VAL A O 1
ATOM 1426 N N . ASP A 1 188 ? -21.883 -7.409 15.152 1.00 78.69 188 ASP A N 1
ATOM 1427 C CA . ASP A 1 188 ? -21.984 -6.286 14.223 1.00 78.69 188 ASP A CA 1
ATOM 1428 C C . ASP A 1 188 ? -20.581 -5.778 13.878 1.00 78.69 188 ASP A C 1
ATOM 1430 O O . ASP A 1 188 ? -19.803 -5.437 14.771 1.00 78.69 188 ASP A O 1
ATOM 1434 N N . TYR A 1 189 ? -20.250 -5.769 12.587 1.00 74.25 189 TYR A N 1
ATOM 1435 C CA . TYR A 1 189 ? -18.956 -5.298 12.093 1.00 74.25 189 TYR A CA 1
ATOM 1436 C C . TYR A 1 189 ? -18.902 -3.775 11.934 1.00 74.25 189 TYR A C 1
ATOM 1438 O O . TYR A 1 189 ? -17.807 -3.236 11.763 1.00 74.25 189 TYR A O 1
ATOM 1446 N N . GLY A 1 190 ? -20.043 -3.090 12.050 1.00 78.88 190 GLY A N 1
ATOM 1447 C CA . GLY A 1 190 ? -20.124 -1.646 11.884 1.00 78.88 190 GLY A CA 1
ATOM 1448 C C . GLY A 1 190 ? -19.906 -1.228 10.429 1.00 78.88 190 GLY A C 1
ATOM 1449 O O . GLY A 1 190 ? -20.585 -1.731 9.528 1.00 78.88 190 GLY A O 1
ATOM 1450 N N . TYR A 1 191 ? -18.987 -0.279 10.227 1.00 70.25 191 TYR A N 1
ATOM 1451 C CA . TYR A 1 191 ? -18.724 0.386 8.943 1.00 70.25 191 TYR A CA 1
ATOM 1452 C C . TYR A 1 191 ? -17.777 -0.389 8.019 1.00 70.25 191 TYR A C 1
ATOM 1454 O O . TYR A 1 191 ? -16.732 -0.887 8.494 1.00 70.25 191 TYR A O 1
#

Foldseek 3Di:
DDDDDPDPDDPPDPPPPPDPPDVVVVVVVCVVVLVVQAQNEDEDEAEQCCPDPVNVVVVLVVLLVVLVNVVSRYQYEYHYDNVVVLQVVCCVVPNRAPPDPPDDDPVDPDDRQGQQDPVSVVSVVVSVVVRVCVSLVSQQVAPPPPPPDDDDDDDPPPRPDRCNPRYDHPDDDPPDDDDAPAADPNDGSHD

Radius of gyration: 23.37 Å; chains: 1; bounding box: 69×37×49 Å

InterPro domains:
  IPR010167 Amino-acid N-acetyltransferase [PTHR30602] (15-190)
  IPR036393 Acetylglutamate kinase-like superfamily [G3DSA:3.40.1160.10] (22-191)

Secondary structure (DSSP, 8-state):
----------TT--------S-HHHHHHHHHHHHHHHTT-EEEEEE-GGGGSGGGHHHHHHHHHHHHHHHHTT-EEEEEE--HHHHHHHHHHHHSS----SS-----SSS--PPPB-HHHHHHHHHHHHHHHHHHHHHHHT----------SS----------TTT-EES-SSSS-------EETTEE-B-

Organism: Alexandrium catenella (NCBI:txid2925)